Protein AF-A0A4S2UMR1-F1 (afdb_monomer_lite)

Secondary structure (DSSP, 8-state):
-HHHHHHHHHHHHHHHHHH----TTS-TTPPPSS-HHHHHHHHHHHTSTTHHHHHHHHHHHHS-HHHHHHHHHHS-HHHHHHHHHHHHHHT----HHHHHHHHHHS---HHHHHHHHTSTT--HHHHHHHHHSS---TTTT-TTHHHHHHTTSS-HHHHHHH-SSHHHHHHHHHHHHHHS--TT-HHHHHHHHHHHHHHHHHHTT-HHHHHHHHHHTTT--S-HHHHHHHHHS-TTTT-

Sequence (239 aa):
MLIRLWERHGPEAVRSLMAEEAFPGRAAGAGHPLPAATHKNAAQALASPDGPALLRTRLAAEEDPVRLTALLRRTAARTVTERVRHLAQEGTAPPWPQLVEAHTADPLPVHLLRALAQQPDCPRRLLLEALGAGSIHRGDDGPWLVPAMEEARLTPADILRRCGPAAEAVSLLAGVHTHWPTTEDPWSYRVYREARTLTRSHLGTSPEDWTRAARLLPTFPGPLPALLTAATADPDSAA

Foldseek 3Di:
DLLVQCVVPNLVSLVVLLPDQDDPPDDRPDDRPDDPVVSVLSVVLSPDPRSSVSNVVVVVVCLPQLNLLVCLQPDDLVCNLVVQVVCVVVVRHHSQVVNVVCCVVPNRDLSNLQSLLQDLPRQLVSVLVNQQNFAADCPPRNPSVVSCVVVVSDALLSLQARHPPQLRSVVVLVVVCVVDPDPPDPRVVRNVVNVVVLLCVQVNPPVQLVVQLVVCNVPRGGHNSVSSNVSPDDPPPPD

Radius of gyration: 25.13 Å; chains: 1; bounding box: 60×38×76 Å

Structure (mmCIF, N/CA/C/O backbone):
data_AF-A0A4S2UMR1-F1
#
_entry.id   AF-A0A4S2UMR1-F1
#
loop_
_atom_site.group_PDB
_atom_site.id
_atom_site.type_symbol
_atom_site.label_atom_id
_atom_site.label_alt_id
_atom_site.label_comp_id
_atom_site.label_asym_id
_atom_site.label_entity_id
_atom_site.label_seq_id
_atom_site.pdbx_PDB_ins_code
_atom_site.Cartn_x
_atom_site.Cartn_y
_atom_site.Cartn_z
_atom_site.occupancy
_atom_site.B_iso_or_equiv
_atom_site.auth_seq_id
_atom_site.auth_comp_id
_atom_site.auth_asym_id
_atom_site.auth_atom_id
_atom_site.pdbx_PDB_model_num
ATOM 1 N N . MET A 1 1 ? -11.092 4.116 21.742 1.00 84.56 1 MET A N 1
ATOM 2 C CA . MET A 1 1 ? -11.595 5.272 22.534 1.00 84.56 1 MET A CA 1
ATOM 3 C C . MET A 1 1 ? -12.268 4.866 23.852 1.00 84.56 1 MET A C 1
ATOM 5 O O . MET A 1 1 ? -11.751 5.247 24.893 1.00 84.56 1 MET A O 1
ATOM 9 N N . LEU A 1 2 ? -13.376 4.105 23.837 1.00 88.19 2 LEU A N 1
ATOM 10 C CA . LEU A 1 2 ? -14.170 3.795 25.047 1.00 88.19 2 LEU A CA 1
ATOM 11 C C . LEU A 1 2 ? -13.366 3.149 26.184 1.00 88.19 2 LEU A C 1
ATOM 13 O O . LEU A 1 2 ? -13.536 3.530 27.334 1.00 88.19 2 LEU A O 1
ATOM 17 N N . ILE A 1 3 ? -12.452 2.230 25.857 1.00 89.69 3 ILE A N 1
ATOM 18 C CA . ILE A 1 3 ? -11.565 1.586 26.839 1.00 89.69 3 ILE A CA 1
ATOM 19 C C . ILE A 1 3 ? -10.702 2.634 27.561 1.00 89.69 3 ILE A C 1
ATOM 21 O O . ILE A 1 3 ? -10.700 2.673 28.784 1.00 89.69 3 ILE A O 1
ATOM 25 N N . ARG A 1 4 ? -10.061 3.550 26.819 1.00 89.38 4 ARG A N 1
ATOM 26 C CA . ARG A 1 4 ? -9.229 4.622 27.399 1.00 89.38 4 ARG A CA 1
ATOM 27 C C . ARG A 1 4 ? -10.044 5.599 28.251 1.00 89.38 4 ARG A C 1
ATOM 29 O O . ARG A 1 4 ? -9.574 6.039 29.295 1.00 89.38 4 ARG A O 1
ATOM 36 N N . LEU A 1 5 ? -11.257 5.947 27.809 1.00 92.12 5 LEU A N 1
ATOM 37 C CA . LEU A 1 5 ? -12.171 6.797 28.582 1.00 92.12 5 LEU A CA 1
ATOM 38 C C . LEU A 1 5 ? -12.524 6.131 29.916 1.00 92.12 5 LEU A C 1
ATOM 40 O O . LEU A 1 5 ? -12.455 6.777 30.958 1.00 92.12 5 LEU A O 1
ATOM 44 N N . TRP A 1 6 ? -12.832 4.834 29.881 1.00 93.81 6 TRP A N 1
ATOM 45 C CA . TRP A 1 6 ? -13.135 4.053 31.074 1.00 93.8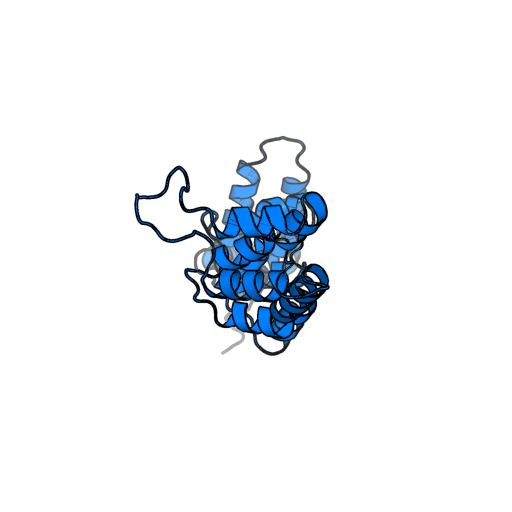1 6 TRP A CA 1
ATOM 46 C C . TRP A 1 6 ? -11.937 3.957 32.020 1.00 93.81 6 TRP A C 1
ATOM 48 O O . TRP A 1 6 ? -12.078 4.199 33.212 1.00 93.81 6 TRP A O 1
ATOM 58 N N . GLU A 1 7 ? -10.751 3.630 31.509 1.00 91.38 7 GLU A N 1
ATOM 59 C CA . GLU A 1 7 ? -9.528 3.512 32.316 1.00 91.38 7 GLU A CA 1
ATOM 60 C C . GLU A 1 7 ? -9.162 4.829 33.010 1.00 91.38 7 GLU A C 1
ATOM 62 O O . GLU A 1 7 ? -8.688 4.817 34.142 1.00 91.38 7 GLU A O 1
ATOM 67 N N . ARG A 1 8 ? -9.393 5.966 32.342 1.00 93.81 8 ARG A N 1
ATOM 68 C CA . ARG A 1 8 ? -8.992 7.283 32.848 1.00 93.81 8 ARG A CA 1
ATOM 69 C C . ARG A 1 8 ? -10.050 7.961 33.719 1.00 93.81 8 ARG A C 1
ATOM 71 O O . ARG A 1 8 ? -9.691 8.691 34.637 1.00 93.81 8 ARG A O 1
ATOM 78 N N . HIS A 1 9 ? -11.330 7.762 33.417 1.00 93.69 9 HIS A N 1
ATOM 79 C CA . HIS A 1 9 ? -12.437 8.517 34.020 1.00 93.69 9 HIS A CA 1
ATOM 80 C C . HIS A 1 9 ? -13.569 7.629 34.564 1.00 93.69 9 HIS A C 1
ATOM 82 O O . HIS A 1 9 ? -14.560 8.137 35.085 1.00 93.69 9 HIS A O 1
ATOM 88 N N . GLY A 1 10 ? -13.422 6.307 34.478 1.00 92.44 10 GLY A N 1
ATOM 89 C CA . GLY A 1 10 ? -14.368 5.337 35.015 1.00 92.44 10 GLY A CA 1
ATOM 90 C C . GLY A 1 10 ? -15.615 5.099 34.147 1.00 92.44 10 GLY A C 1
ATOM 91 O O . GLY A 1 10 ? -15.793 5.710 33.089 1.00 92.44 10 GLY A O 1
ATOM 92 N N . PRO A 1 11 ? -16.507 4.197 34.599 1.00 92.69 11 PRO A N 1
ATOM 93 C CA . PRO A 1 11 ? -17.732 3.829 33.884 1.00 92.69 11 PRO A CA 1
ATOM 94 C C . PRO A 1 11 ? -18.728 4.985 33.736 1.00 92.69 11 PRO A C 1
ATOM 96 O O . PRO A 1 11 ? -19.460 5.034 32.750 1.00 92.69 11 PRO A O 1
ATOM 99 N N . GLU A 1 12 ? -18.765 5.926 34.684 1.00 92.81 12 GLU A N 1
ATOM 100 C CA . GLU A 1 12 ? -19.716 7.045 34.639 1.00 92.81 12 GLU A CA 1
ATOM 10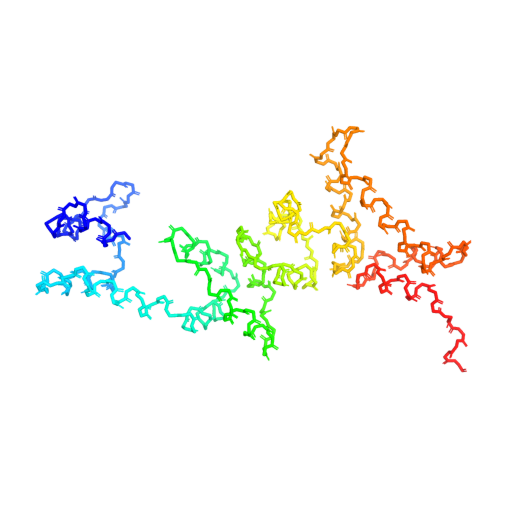1 C C . GLU A 1 12 ? -19.427 7.992 33.473 1.00 92.81 12 GLU A C 1
ATOM 103 O O . GLU A 1 12 ? -20.343 8.432 32.788 1.00 92.81 12 GLU A O 1
ATOM 108 N N . ALA A 1 13 ? -18.150 8.233 33.168 1.00 92.25 13 ALA A N 1
ATOM 109 C CA . ALA A 1 13 ? -17.766 9.028 32.007 1.00 92.25 13 ALA A CA 1
ATOM 110 C C . ALA A 1 13 ? -18.202 8.370 30.689 1.00 92.25 13 ALA A C 1
ATOM 112 O O . ALA A 1 13 ? -18.614 9.051 29.753 1.00 92.25 13 ALA A O 1
ATOM 113 N N . VAL A 1 14 ? -18.154 7.037 30.622 1.00 92.00 14 VAL A N 1
ATOM 114 C CA . VAL A 1 14 ? -18.645 6.276 29.467 1.00 92.00 14 VAL A CA 1
ATOM 115 C C . VAL A 1 14 ? -20.166 6.371 29.366 1.00 92.00 14 VAL A C 1
ATOM 117 O O . VAL A 1 14 ? -20.677 6.581 28.271 1.00 92.00 14 VAL A O 1
ATOM 120 N N . ARG A 1 15 ? -20.890 6.272 30.489 1.00 92.12 15 ARG A N 1
ATOM 121 C CA . ARG A 1 15 ? -22.350 6.441 30.533 1.00 92.12 15 ARG A CA 1
ATOM 122 C C . ARG A 1 15 ? -22.770 7.842 30.090 1.00 92.12 15 ARG A C 1
ATOM 124 O O . ARG A 1 15 ? -23.651 7.953 29.246 1.00 92.12 15 ARG A O 1
ATOM 131 N N . SER A 1 16 ? -22.094 8.869 30.601 1.00 91.12 16 SER A N 1
ATOM 132 C CA . SER A 1 16 ? -22.299 10.266 30.215 1.00 91.12 16 SER A CA 1
ATOM 133 C C . SER A 1 16 ? -22.080 10.467 28.714 1.00 91.12 16 SER A C 1
ATOM 135 O O . SER A 1 16 ? -22.965 10.973 28.034 1.00 91.12 16 SER A O 1
ATOM 137 N N . LEU A 1 17 ? -20.980 9.940 28.158 1.00 90.75 17 LEU A N 1
ATOM 138 C CA . LEU A 1 17 ? -20.736 10.002 26.715 1.00 90.75 17 LEU A CA 1
ATOM 139 C C . LEU A 1 17 ? -21.845 9.316 25.901 1.00 90.75 17 LEU A C 1
ATOM 141 O O . LEU A 1 17 ? -22.226 9.841 24.865 1.00 90.75 17 LEU A O 1
ATOM 145 N N . MET A 1 18 ? -22.346 8.149 26.327 1.00 89.44 18 MET A N 1
ATOM 146 C CA . MET A 1 18 ? -23.406 7.440 25.586 1.00 89.44 18 MET A CA 1
ATOM 147 C C . MET A 1 18 ? -24.768 8.136 25.675 1.00 89.44 18 MET A C 1
ATOM 149 O O . MET A 1 18 ? -25.594 7.938 24.787 1.00 89.44 18 MET A O 1
ATOM 153 N N . ALA A 1 19 ? -24.997 8.911 26.736 1.00 88.19 19 ALA A N 1
ATOM 154 C CA . ALA A 1 19 ? -26.204 9.703 26.939 1.00 88.19 19 ALA A CA 1
ATOM 155 C C . ALA A 1 19 ? -26.119 11.104 26.306 1.00 88.19 19 ALA A C 1
ATOM 157 O O . ALA A 1 19 ? -27.108 11.828 26.334 1.00 88.19 19 ALA A O 1
ATOM 158 N N . GLU A 1 20 ? -24.964 11.496 25.758 1.00 85.19 20 GLU A N 1
ATOM 159 C CA . GLU A 1 20 ? -24.793 12.789 25.101 1.00 85.19 20 GLU A CA 1
ATOM 160 C C . GLU A 1 20 ? -25.668 12.864 23.844 1.00 85.19 20 GLU A C 1
ATOM 162 O O . GLU A 1 20 ? -25.613 12.004 22.959 1.00 85.19 20 GLU A O 1
ATOM 167 N N . GLU A 1 21 ? -26.470 13.919 23.763 1.00 78.94 21 GLU A N 1
ATOM 168 C CA . GLU A 1 21 ? -27.361 14.191 22.633 1.00 78.94 21 GLU A CA 1
ATOM 169 C C . GLU A 1 21 ? -26.906 15.432 21.850 1.00 78.94 21 GLU A C 1
ATOM 171 O O . GLU A 1 21 ? -27.288 15.610 20.690 1.00 78.94 21 GLU A O 1
ATOM 176 N N . ALA A 1 22 ? -26.049 16.273 22.445 1.00 76.81 22 ALA A N 1
ATOM 177 C CA . ALA A 1 22 ? -25.560 17.499 21.837 1.00 76.81 22 ALA A CA 1
ATOM 178 C C . ALA A 1 22 ? -24.129 17.325 21.305 1.00 76.81 22 ALA A C 1
ATOM 180 O O . ALA A 1 22 ? -23.148 17.320 22.044 1.00 76.81 22 ALA A O 1
ATOM 181 N N . PHE A 1 23 ? -23.995 17.258 19.977 1.00 80.19 23 PHE A N 1
ATOM 182 C CA . PHE A 1 23 ? -22.699 17.180 19.296 1.00 80.19 23 PHE A CA 1
ATOM 183 C C . PHE A 1 23 ? -22.450 18.453 18.475 1.00 80.19 23 PHE A C 1
ATOM 185 O O . PHE A 1 23 ? -23.012 18.586 17.381 1.00 80.19 23 PHE A O 1
ATOM 192 N N . PRO A 1 24 ? -21.620 19.397 18.970 1.00 75.44 24 PRO A N 1
ATOM 193 C CA . PRO A 1 24 ? -21.319 20.640 18.267 1.00 75.44 24 PRO A CA 1
ATOM 194 C C . PRO A 1 24 ? -20.852 20.385 16.828 1.00 75.44 24 PRO A C 1
ATOM 196 O O . PRO A 1 24 ? -20.006 19.527 16.581 1.00 75.44 24 PRO A O 1
ATOM 199 N N . GLY A 1 25 ? -21.409 21.129 15.868 1.00 73.88 25 GLY A N 1
ATOM 200 C CA . GLY A 1 25 ? -21.080 20.989 14.444 1.00 73.88 25 GLY A CA 1
ATOM 201 C C . GLY A 1 25 ? -21.884 19.925 13.684 1.00 73.88 25 GLY A C 1
ATOM 202 O O . GLY A 1 25 ? -21.646 19.733 12.493 1.00 73.88 25 GLY A O 1
ATOM 203 N N . ARG A 1 26 ? -22.853 19.255 14.325 1.00 73.69 26 ARG A N 1
ATOM 204 C CA . ARG A 1 26 ? -23.824 18.376 13.647 1.00 73.69 26 ARG A CA 1
ATOM 205 C C . ARG A 1 26 ? -25.218 19.005 13.624 1.00 73.69 26 ARG A C 1
ATOM 207 O O . ARG A 1 26 ? -25.553 19.830 14.468 1.00 73.69 26 ARG A O 1
ATOM 214 N N . ALA A 1 27 ? -26.025 18.621 12.634 1.00 74.00 27 ALA A N 1
A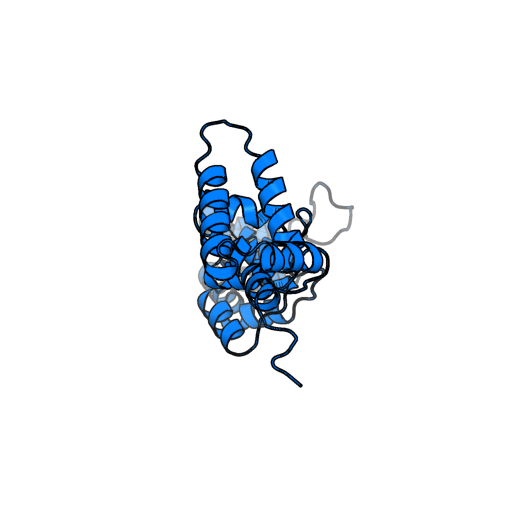TOM 215 C CA . ALA A 1 27 ? -27.404 19.086 12.518 1.00 74.00 27 ALA A CA 1
ATOM 216 C C . ALA A 1 27 ? -28.235 18.661 13.741 1.00 74.00 27 ALA A C 1
ATOM 218 O O . ALA A 1 27 ? -28.082 17.544 14.241 1.00 74.00 27 ALA A O 1
ATOM 219 N N . ALA A 1 28 ? -29.135 19.536 14.197 1.00 59.00 28 ALA A N 1
ATOM 220 C CA . ALA A 1 28 ? -30.069 19.218 15.273 1.00 59.00 28 ALA A CA 1
ATOM 221 C C . ALA A 1 28 ? -30.922 17.992 14.891 1.00 59.00 28 ALA A C 1
ATOM 223 O O . ALA A 1 28 ? -31.487 17.944 13.799 1.00 59.00 28 ALA A O 1
ATOM 224 N N . GLY A 1 29 ? -30.977 16.987 15.772 1.00 64.31 29 GLY A N 1
ATOM 225 C CA . GLY A 1 29 ? -31.665 15.713 15.523 1.00 64.31 29 GLY A CA 1
ATOM 226 C C . GLY A 1 29 ? -30.825 14.641 14.813 1.00 64.31 29 GLY A C 1
ATOM 227 O O . GLY A 1 29 ? -31.316 13.535 14.592 1.00 64.31 29 GLY A O 1
ATOM 228 N N . ALA A 1 30 ? -29.560 14.918 14.471 1.00 67.94 30 ALA A N 1
ATOM 229 C CA . ALA A 1 30 ? -28.642 13.873 14.030 1.00 67.94 30 ALA A CA 1
ATOM 230 C C . ALA A 1 30 ? -28.346 12.920 15.199 1.00 67.94 30 ALA A C 1
ATOM 232 O O . ALA A 1 30 ? -27.902 13.354 16.260 1.00 67.94 30 ALA A O 1
ATOM 233 N N . GLY A 1 31 ? -28.575 11.620 14.999 1.00 72.31 31 GLY A N 1
ATOM 234 C CA . GLY A 1 31 ? -28.286 10.603 16.010 1.00 72.31 31 GLY A CA 1
ATOM 235 C C . GLY A 1 31 ? -26.819 10.603 16.459 1.00 72.31 31 GLY A C 1
ATOM 236 O O . GLY A 1 31 ? -25.928 11.130 15.780 1.00 72.31 31 GLY A O 1
ATOM 237 N N . HIS A 1 32 ? -26.577 9.973 17.609 1.00 82.75 32 HIS A N 1
ATOM 238 C CA . HIS A 1 32 ? -25.257 9.859 18.225 1.00 82.75 32 HIS A CA 1
ATOM 239 C C . HIS A 1 32 ? -24.170 9.440 17.200 1.00 82.75 32 HIS A C 1
ATOM 241 O O . HIS A 1 32 ? -24.412 8.560 16.372 1.00 82.75 32 HIS A O 1
ATOM 247 N N . PRO A 1 33 ? -22.960 10.040 17.216 1.00 82.12 33 PRO A N 1
ATOM 248 C CA . PRO A 1 33 ? -21.918 9.801 16.209 1.00 82.12 33 PRO A CA 1
ATOM 249 C C . PRO A 1 33 ? -21.375 8.373 16.202 1.00 82.12 33 PRO A C 1
ATOM 251 O O . PRO A 1 33 ? -20.975 7.870 15.155 1.00 82.12 33 PRO A O 1
ATOM 254 N N . LEU A 1 34 ? -21.365 7.711 17.357 1.00 84.69 34 LEU A N 1
ATOM 255 C CA . LEU A 1 34 ? -20.990 6.303 17.437 1.00 84.69 34 LEU A CA 1
ATOM 256 C C . LEU A 1 34 ? -22.070 5.376 16.844 1.00 84.69 34 LEU A C 1
ATOM 258 O O . LEU A 1 34 ? -23.250 5.556 17.144 1.00 84.69 34 LEU A O 1
ATOM 262 N N . PRO A 1 35 ? -21.676 4.333 16.087 1.00 85.06 35 PRO A N 1
ATOM 263 C CA . PRO A 1 35 ? -22.602 3.348 15.531 1.00 85.06 35 PRO A CA 1
ATOM 264 C C . PRO A 1 35 ? -23.442 2.620 16.590 1.00 85.06 35 PRO A C 1
ATOM 266 O O . PRO A 1 35 ? -22.992 2.392 17.714 1.00 85.06 35 PRO A O 1
ATOM 269 N N . ALA A 1 36 ? -24.622 2.130 16.197 1.00 86.62 36 ALA A N 1
ATOM 270 C CA . ALA A 1 36 ? -25.509 1.350 17.070 1.00 86.62 36 ALA A CA 1
ATOM 271 C C . ALA A 1 36 ? -24.833 0.096 17.666 1.00 86.62 36 ALA A C 1
ATOM 273 O O . ALA A 1 36 ? -25.077 -0.266 18.816 1.00 86.62 36 ALA A O 1
ATOM 274 N N . ALA A 1 37 ? -23.937 -0.549 16.910 1.00 85.19 37 ALA A N 1
ATOM 275 C CA . ALA A 1 37 ? -23.134 -1.664 17.412 1.00 85.19 37 ALA A CA 1
ATOM 276 C C . ALA A 1 37 ? -22.212 -1.236 18.569 1.00 85.19 37 ALA A C 1
ATOM 278 O O . ALA A 1 37 ? -22.107 -1.944 19.569 1.00 85.19 37 ALA A O 1
ATOM 279 N N . THR A 1 38 ? -21.600 -0.053 18.473 1.00 88.94 38 THR A N 1
ATOM 280 C CA . THR A 1 38 ? -20.762 0.521 19.534 1.00 88.94 38 THR A CA 1
ATOM 281 C C . THR A 1 38 ? -21.586 0.846 20.777 1.00 88.94 38 THR A C 1
ATOM 283 O O . THR A 1 38 ? -21.159 0.511 21.879 1.00 88.94 38 THR A O 1
ATOM 286 N N . HIS A 1 39 ? -22.793 1.394 20.609 1.00 89.69 39 HIS A N 1
ATOM 287 C CA . HIS A 1 39 ? -23.754 1.604 21.702 1.00 89.69 39 HIS A CA 1
ATOM 288 C C . HIS A 1 39 ? -24.121 0.303 22.412 1.00 89.69 39 HIS A C 1
ATOM 290 O O . HIS A 1 39 ? -24.013 0.203 23.633 1.00 89.69 39 HIS A O 1
ATOM 296 N N . LYS A 1 40 ? -24.475 -0.736 21.648 1.00 91.12 40 LYS A N 1
ATOM 297 C CA . LYS A 1 40 ? -24.768 -2.067 22.195 1.00 91.12 40 LYS A CA 1
ATOM 298 C C . LYS A 1 40 ? -23.577 -2.631 22.976 1.00 91.12 40 LYS A C 1
ATOM 300 O O . LYS A 1 40 ? -23.760 -3.185 24.059 1.00 91.12 40 LYS A O 1
ATOM 305 N N . ASN A 1 41 ? -22.363 -2.479 22.447 1.00 91.44 41 ASN A N 1
ATOM 306 C CA . ASN A 1 41 ? -21.139 -2.923 23.113 1.00 91.44 41 ASN A CA 1
ATOM 307 C C . ASN A 1 41 ? -20.885 -2.155 24.418 1.00 91.44 41 ASN A C 1
ATOM 309 O O . ASN A 1 41 ? -20.567 -2.778 25.430 1.00 91.44 41 ASN A O 1
ATOM 313 N N . ALA A 1 42 ? -21.067 -0.833 24.414 1.00 92.50 42 ALA A N 1
ATOM 314 C CA . ALA A 1 42 ? -20.909 0.010 25.595 1.00 92.50 42 ALA A CA 1
ATOM 315 C C . ALA A 1 42 ? -21.942 -0.329 26.680 1.00 92.50 42 ALA A C 1
ATOM 317 O O . ALA A 1 42 ? -21.573 -0.502 27.838 1.00 92.50 42 ALA A O 1
ATOM 318 N N . ALA A 1 43 ? -23.211 -0.515 26.307 1.00 92.75 43 ALA A N 1
ATOM 319 C CA . ALA A 1 43 ? -24.272 -0.907 27.233 1.00 92.75 43 ALA A CA 1
ATOM 320 C C . ALA A 1 43 ? -23.988 -2.267 27.894 1.00 92.75 43 ALA A C 1
ATOM 322 O O . ALA A 1 43 ? -24.117 -2.411 29.108 1.00 92.75 43 ALA A O 1
ATOM 323 N N . GLN A 1 44 ? -23.537 -3.256 27.114 1.00 92.81 44 GLN A N 1
ATOM 324 C CA . GLN A 1 44 ? -23.169 -4.572 27.647 1.00 92.81 44 GLN A CA 1
ATOM 325 C C . GLN A 1 44 ? -21.936 -4.513 28.557 1.00 92.81 44 GLN A C 1
ATOM 327 O O . GLN A 1 44 ? -21.882 -5.231 29.551 1.00 92.81 44 GLN A O 1
ATOM 332 N N . ALA A 1 45 ? -20.970 -3.641 28.258 1.00 93.88 45 ALA A N 1
ATOM 333 C CA . ALA A 1 45 ? -19.825 -3.412 29.131 1.00 93.88 45 ALA A CA 1
ATOM 334 C C . ALA A 1 45 ? -20.228 -2.739 30.453 1.00 93.88 45 ALA A C 1
ATOM 336 O O . ALA A 1 45 ? -19.788 -3.182 31.506 1.00 93.88 45 ALA A O 1
ATOM 337 N N . LEU A 1 46 ? -21.095 -1.719 30.415 1.00 94.50 46 LEU A N 1
ATOM 338 C CA . LEU A 1 46 ? -21.613 -1.007 31.598 1.00 94.50 46 LEU A CA 1
ATOM 339 C C . LEU A 1 46 ? -22.437 -1.892 32.539 1.00 94.50 46 LEU A C 1
ATOM 341 O O . LEU A 1 46 ? -22.507 -1.599 33.729 1.00 94.50 46 LEU A O 1
ATOM 345 N N . ALA A 1 47 ? -23.039 -2.961 32.019 1.00 93.94 47 ALA A N 1
ATOM 346 C CA . ALA A 1 47 ? -23.757 -3.959 32.808 1.00 93.94 47 ALA A CA 1
ATOM 347 C C . ALA A 1 47 ? -22.847 -5.063 33.386 1.00 93.94 47 ALA A C 1
ATOM 349 O O . ALA A 1 47 ? -23.309 -5.877 34.184 1.00 93.94 47 ALA A O 1
ATOM 350 N N . SER A 1 48 ? -21.575 -5.122 32.978 1.00 92.56 48 SER A N 1
ATOM 351 C CA . SER A 1 48 ? -20.619 -6.136 33.425 1.00 92.56 48 SER A CA 1
ATOM 352 C C . SER A 1 48 ? -19.789 -5.633 34.613 1.00 92.56 48 SER A C 1
ATOM 354 O O . SER A 1 48 ? -19.309 -4.497 34.571 1.00 92.56 48 SER A O 1
ATOM 356 N N . PRO A 1 49 ? -19.520 -6.478 35.629 1.00 87.94 49 PRO A N 1
ATOM 357 C CA . PRO A 1 49 ? -18.572 -6.162 36.700 1.00 87.94 49 PRO A CA 1
ATOM 358 C C . PRO A 1 49 ? -17.159 -5.850 36.181 1.00 87.94 49 PRO A C 1
ATOM 360 O O . PRO A 1 49 ? -16.447 -5.053 36.783 1.00 87.94 49 PRO A O 1
ATOM 363 N N . ASP A 1 50 ? -16.777 -6.443 35.044 1.00 91.06 50 ASP A N 1
ATOM 364 C CA . ASP A 1 50 ? -15.505 -6.201 34.352 1.00 91.06 50 ASP A CA 1
ATOM 365 C C . ASP A 1 50 ? -15.746 -5.725 32.907 1.00 91.06 50 ASP A C 1
ATOM 367 O O . ASP A 1 50 ? -15.386 -6.358 31.908 1.00 91.06 50 ASP A O 1
ATOM 371 N N . GLY A 1 51 ? -16.453 -4.599 32.790 1.00 90.62 51 GLY A N 1
ATOM 372 C CA . GLY A 1 51 ? -16.718 -3.925 31.517 1.00 90.62 51 GLY A CA 1
ATOM 373 C C . GLY A 1 51 ? -15.467 -3.672 30.660 1.00 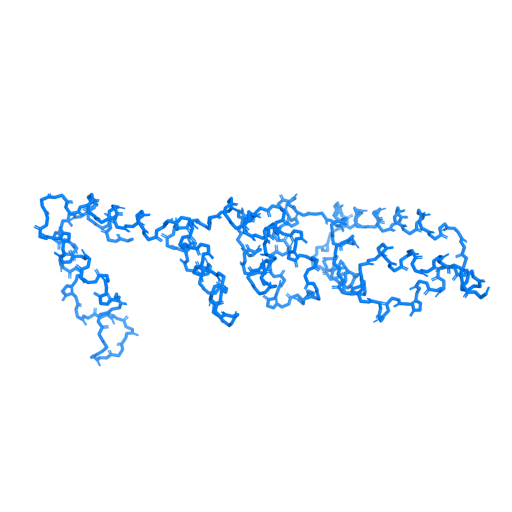90.62 51 GLY A C 1
ATOM 374 O O . GLY A 1 51 ? -15.512 -3.954 29.457 1.00 90.62 51 GLY A O 1
ATOM 375 N N . PRO A 1 52 ? -14.333 -3.202 31.224 1.00 91.88 52 PRO A N 1
ATOM 376 C CA . PRO A 1 52 ? -13.102 -3.004 30.464 1.00 91.88 52 PRO A CA 1
ATOM 377 C C . PRO A 1 52 ? -12.557 -4.290 29.840 1.00 91.88 52 PRO A C 1
ATOM 379 O O . PRO A 1 52 ? -12.193 -4.267 28.663 1.00 91.88 52 PRO A O 1
ATOM 382 N N . ALA A 1 53 ? -12.516 -5.415 30.566 1.00 92.50 53 ALA A N 1
ATOM 383 C CA . ALA A 1 53 ? -12.063 -6.680 29.983 1.00 92.50 53 ALA A CA 1
ATOM 384 C C . ALA A 1 53 ? -12.996 -7.169 28.868 1.00 92.50 53 ALA A C 1
ATOM 386 O O . ALA A 1 53 ? -12.519 -7.657 27.840 1.00 92.50 53 ALA A O 1
ATOM 387 N N . LEU A 1 54 ? -14.311 -6.970 29.013 1.00 93.25 54 LEU A N 1
ATOM 388 C CA . LEU A 1 54 ? -15.279 -7.283 27.960 1.00 93.25 54 LEU A CA 1
ATOM 389 C C . LEU A 1 54 ? -15.019 -6.451 26.697 1.00 93.25 54 LEU A C 1
ATOM 391 O O . LEU A 1 54 ? -14.973 -7.004 25.596 1.00 93.25 54 LEU A O 1
ATOM 395 N N . LEU A 1 55 ? -14.810 -5.137 26.837 1.00 92.00 55 LEU A N 1
ATOM 396 C CA . LEU A 1 55 ? -14.501 -4.264 25.701 1.00 92.00 55 LEU A CA 1
ATOM 397 C C . LEU A 1 55 ? -13.175 -4.642 25.035 1.00 92.00 55 LEU A C 1
ATOM 399 O O . LEU A 1 55 ? -13.122 -4.682 23.808 1.00 92.00 55 LEU A O 1
ATOM 403 N N . ARG A 1 56 ? -12.133 -4.965 25.813 1.00 91.06 56 ARG A N 1
ATOM 404 C CA . ARG A 1 56 ? -10.843 -5.429 25.271 1.00 91.06 56 ARG A CA 1
ATOM 405 C C . ARG A 1 56 ? -10.986 -6.748 24.517 1.00 91.06 56 ARG A C 1
ATOM 407 O O . ARG A 1 56 ? -10.476 -6.864 23.412 1.00 91.06 56 ARG A O 1
ATOM 414 N N . THR A 1 57 ? -11.733 -7.704 25.067 1.00 92.12 57 THR A N 1
ATOM 415 C CA . THR A 1 57 ? -11.996 -8.999 24.415 1.00 92.12 57 THR A CA 1
ATOM 416 C C . THR A 1 57 ? -12.720 -8.813 23.083 1.00 92.12 57 THR A C 1
ATOM 418 O O . THR A 1 57 ? -12.378 -9.450 22.091 1.00 92.12 57 THR A O 1
ATOM 421 N N . ARG A 1 58 ? -13.704 -7.909 23.029 1.00 89.81 58 ARG A N 1
ATOM 422 C CA . ARG A 1 58 ? -14.417 -7.602 21.782 1.00 89.81 58 ARG A CA 1
ATOM 423 C C . ARG A 1 58 ? -13.556 -6.877 20.770 1.00 89.81 58 ARG A C 1
ATOM 425 O O . ARG A 1 58 ? -13.634 -7.207 19.594 1.00 89.81 58 ARG A O 1
ATOM 432 N N . LEU A 1 59 ? -12.754 -5.914 21.220 1.00 87.94 59 LEU A N 1
ATOM 433 C CA . LEU A 1 59 ? -11.807 -5.234 20.349 1.00 87.94 59 LEU A CA 1
ATOM 434 C C . LEU A 1 59 ? -10.833 -6.251 19.743 1.00 87.94 59 LEU A C 1
ATOM 436 O O . LEU A 1 59 ? -10.738 -6.311 18.529 1.00 87.94 59 LEU A O 1
ATOM 440 N N . ALA A 1 60 ? -10.243 -7.134 20.553 1.00 88.06 60 ALA A N 1
ATOM 441 C CA . ALA A 1 60 ? -9.355 -8.191 20.069 1.00 88.06 60 ALA A CA 1
ATOM 442 C C . ALA A 1 60 ? -10.030 -9.130 19.050 1.00 88.06 60 ALA A C 1
ATOM 444 O O . ALA A 1 60 ? -9.400 -9.548 18.086 1.00 88.06 60 ALA A O 1
ATOM 445 N N . ALA A 1 61 ? -11.318 -9.445 19.230 1.00 87.44 61 ALA A N 1
ATOM 446 C CA . ALA A 1 61 ? -12.070 -10.264 18.277 1.00 87.44 61 ALA A CA 1
ATOM 447 C C . ALA A 1 61 ? -12.353 -9.548 16.941 1.00 87.44 61 ALA A C 1
ATOM 449 O O . ALA A 1 61 ? -12.475 -10.207 15.906 1.00 87.44 61 ALA A O 1
ATOM 450 N N . GLU A 1 62 ? -12.498 -8.220 16.951 1.00 85.81 62 GLU A N 1
ATOM 451 C CA . GLU A 1 62 ? -12.653 -7.400 15.740 1.00 85.81 62 GLU A CA 1
ATOM 452 C C . GLU A 1 62 ? -11.307 -7.084 15.073 1.00 85.81 62 GLU A C 1
ATOM 454 O O . GLU A 1 62 ? -11.238 -7.006 13.849 1.00 85.81 62 GLU A O 1
ATOM 459 N N . GLU A 1 63 ? -10.235 -6.985 15.860 1.00 88.81 63 GLU A N 1
ATOM 460 C CA . GLU A 1 63 ? -8.849 -6.834 15.404 1.00 88.81 63 GLU A CA 1
ATOM 461 C C . GLU A 1 63 ? -8.203 -8.168 15.000 1.00 88.81 63 GLU A C 1
ATOM 463 O O . GLU A 1 63 ? -6.998 -8.226 14.752 1.00 88.81 63 GLU A O 1
ATOM 468 N N . ASP A 1 64 ? -8.994 -9.243 14.896 1.00 92.56 64 ASP A N 1
ATOM 469 C CA . ASP A 1 64 ? -8.518 -10.529 14.402 1.00 92.56 64 ASP A CA 1
ATOM 470 C C . ASP A 1 64 ? -7.853 -10.354 13.016 1.00 92.56 64 ASP A C 1
ATOM 472 O O . ASP A 1 64 ? -8.512 -9.919 12.058 1.00 92.56 64 ASP A O 1
ATOM 476 N N . PRO A 1 65 ? -6.559 -10.702 12.870 1.00 92.69 65 PRO A N 1
ATOM 477 C CA . PRO A 1 65 ? -5.799 -10.421 11.655 1.00 92.69 65 PRO A CA 1
ATOM 478 C C . PRO A 1 65 ? -6.396 -11.034 10.383 1.00 92.69 65 PRO A C 1
ATOM 480 O O . PRO A 1 65 ? -6.314 -10.443 9.300 1.00 92.69 65 PRO A O 1
ATOM 483 N N . VAL A 1 66 ? -7.019 -12.211 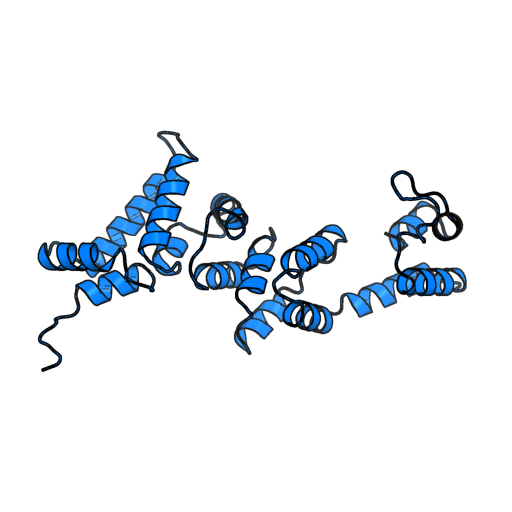10.499 1.00 92.88 66 VAL A N 1
ATOM 484 C CA . VAL A 1 66 ? -7.644 -12.912 9.369 1.00 92.88 66 VAL A CA 1
ATOM 485 C C . VAL A 1 66 ? -8.919 -12.188 8.939 1.00 92.88 66 VAL A C 1
ATOM 487 O O . VAL A 1 66 ? -9.101 -11.914 7.747 1.00 92.88 66 VAL A O 1
ATOM 490 N N . ARG A 1 67 ? -9.781 -11.803 9.891 1.00 92.62 67 ARG A N 1
ATOM 491 C CA . ARG A 1 67 ? -10.986 -11.002 9.617 1.00 92.62 67 ARG A CA 1
ATOM 492 C C . ARG A 1 67 ? -10.646 -9.639 9.023 1.00 92.62 67 ARG A C 1
ATOM 494 O O . ARG A 1 67 ? -11.278 -9.252 8.037 1.00 92.62 67 ARG A O 1
ATOM 501 N N . LEU A 1 68 ? -9.644 -8.941 9.558 1.00 93.88 68 LEU A N 1
ATOM 502 C CA . LEU A 1 68 ? -9.186 -7.653 9.026 1.00 93.88 68 LEU A CA 1
ATOM 503 C C . LEU A 1 68 ? -8.663 -7.787 7.593 1.00 93.88 68 LEU A C 1
ATOM 505 O O . LEU A 1 68 ? -9.050 -7.012 6.718 1.00 93.88 68 LEU A O 1
ATOM 509 N N . THR A 1 69 ? -7.851 -8.808 7.316 1.00 95.31 69 THR A N 1
ATOM 510 C CA . THR A 1 69 ? -7.357 -9.081 5.958 1.00 95.31 69 THR A CA 1
ATOM 511 C C . THR A 1 69 ? -8.515 -9.334 4.990 1.00 95.31 69 THR A C 1
ATOM 513 O O . THR A 1 69 ? -8.574 -8.739 3.912 1.00 95.31 69 THR A O 1
ATOM 516 N N . ALA A 1 70 ? -9.487 -10.163 5.384 1.00 94.25 70 ALA A N 1
ATOM 517 C CA . ALA A 1 70 ? -10.669 -10.440 4.571 1.00 94.25 70 ALA A CA 1
ATOM 518 C C . ALA A 1 70 ? -11.536 -9.189 4.341 1.00 94.25 70 ALA A C 1
ATOM 520 O O . ALA A 1 70 ? -12.042 -8.990 3.235 1.00 94.25 70 ALA A O 1
ATOM 521 N N . LEU A 1 71 ? -11.694 -8.337 5.358 1.00 93.06 71 LEU A N 1
ATOM 522 C CA . LEU A 1 71 ? -12.404 -7.062 5.257 1.00 93.06 71 LEU A CA 1
ATOM 523 C C . LEU A 1 71 ? -11.728 -6.133 4.245 1.00 93.06 71 LEU A C 1
ATOM 525 O O . LEU A 1 71 ? -12.399 -5.601 3.359 1.00 93.06 71 LEU A O 1
ATOM 529 N N . LEU A 1 72 ? -10.409 -5.960 4.348 1.00 95.12 72 LEU A N 1
ATOM 530 C CA . LEU A 1 72 ? -9.642 -5.093 3.455 1.00 95.12 72 LEU A CA 1
ATOM 531 C C . LEU A 1 72 ? -9.721 -5.571 2.001 1.00 95.12 72 LEU A C 1
ATOM 533 O O . LEU A 1 72 ? -9.986 -4.758 1.119 1.00 95.12 72 LEU A O 1
ATOM 537 N N . ARG A 1 73 ? -9.609 -6.884 1.750 1.00 94.50 73 ARG A N 1
ATOM 538 C CA . ARG A 1 73 ? -9.753 -7.464 0.398 1.00 94.50 73 ARG A CA 1
ATOM 539 C C . ARG A 1 73 ? -11.134 -7.235 -0.222 1.00 94.50 73 ARG A C 1
ATOM 541 O O . ARG A 1 73 ? -11.235 -7.078 -1.432 1.00 94.50 73 ARG A O 1
ATOM 548 N N . ARG A 1 74 ? -12.200 -7.235 0.586 1.00 93.94 74 ARG A N 1
ATOM 549 C CA . ARG A 1 74 ? -13.585 -7.023 0.117 1.00 93.94 74 ARG A CA 1
ATOM 550 C C . ARG A 1 74 ? -13.973 -5.548 0.030 1.00 93.94 74 ARG A C 1
ATOM 552 O O . ARG A 1 74 ? -15.042 -5.228 -0.487 1.00 93.94 74 ARG A O 1
ATOM 559 N N . THR A 1 75 ? -13.159 -4.653 0.583 1.00 92.81 75 THR A N 1
ATOM 560 C CA . THR A 1 75 ? -13.467 -3.226 0.604 1.00 92.81 75 THR A CA 1
ATOM 561 C C . THR A 1 75 ? -13.348 -2.664 -0.808 1.00 92.81 75 THR A C 1
ATOM 563 O O . THR A 1 75 ? -12.340 -2.851 -1.480 1.00 92.81 75 THR A O 1
ATOM 566 N N . ALA A 1 76 ? -14.381 -1.956 -1.263 1.00 89.56 76 ALA A N 1
ATOM 567 C CA . ALA A 1 76 ? -14.392 -1.374 -2.598 1.00 89.56 76 ALA A CA 1
ATOM 568 C C . ALA A 1 76 ? -13.239 -0.374 -2.783 1.00 89.56 76 ALA A C 1
ATOM 570 O O . ALA A 1 76 ? -12.934 0.402 -1.869 1.00 89.56 76 ALA A O 1
ATOM 571 N N . ALA A 1 77 ? -12.680 -0.326 -3.996 1.00 85.88 77 ALA A N 1
ATOM 572 C CA . ALA A 1 77 ? -11.540 0.522 -4.350 1.00 85.88 77 ALA A CA 1
ATOM 573 C C . ALA A 1 77 ? -11.714 1.989 -3.920 1.00 85.88 77 ALA A C 1
ATOM 575 O O . ALA A 1 77 ? -10.808 2.571 -3.337 1.00 85.88 77 ALA A O 1
ATOM 576 N N . ARG A 1 78 ? -12.914 2.560 -4.099 1.00 86.50 78 ARG A N 1
ATOM 577 C CA . ARG A 1 78 ? -13.221 3.955 -3.724 1.00 86.50 78 ARG A CA 1
ATOM 578 C C . ARG A 1 78 ? -13.119 4.258 -2.221 1.00 86.50 78 ARG A C 1
ATOM 580 O O . ARG A 1 78 ? -13.082 5.417 -1.838 1.00 86.50 78 ARG A O 1
ATOM 587 N N . THR A 1 79 ? -13.156 3.234 -1.368 1.00 90.81 79 THR A N 1
ATOM 588 C CA . THR A 1 79 ? -13.203 3.376 0.100 1.00 90.81 79 THR A CA 1
ATOM 589 C C . THR A 1 79 ? -12.015 2.746 0.817 1.00 90.81 79 THR A C 1
ATOM 591 O O . THR A 1 79 ? -11.881 2.918 2.026 1.00 90.81 79 THR A O 1
ATOM 594 N N . VAL A 1 80 ? -11.163 1.997 0.112 1.00 91.94 80 VAL A N 1
ATOM 595 C CA . VAL A 1 80 ? -10.095 1.209 0.745 1.00 91.94 80 VAL A CA 1
ATOM 596 C C . VAL A 1 80 ? -9.048 2.095 1.418 1.00 91.94 80 VAL A C 1
ATOM 598 O O . VAL A 1 80 ? -8.652 1.812 2.543 1.00 91.94 80 VAL A O 1
ATOM 601 N N . THR A 1 81 ? -8.668 3.209 0.789 1.00 90.25 81 THR A N 1
ATOM 602 C CA . THR A 1 81 ? -7.698 4.162 1.344 1.00 90.25 81 THR A CA 1
ATOM 603 C C . THR A 1 81 ? -8.200 4.758 2.651 1.00 90.25 81 THR A C 1
ATOM 605 O O . THR A 1 81 ? -7.481 4.757 3.646 1.00 90.25 81 THR A O 1
ATOM 608 N N . GLU A 1 82 ? -9.459 5.199 2.672 1.00 89.50 82 GLU A N 1
ATOM 609 C CA . GLU A 1 82 ? -10.078 5.750 3.878 1.00 89.50 82 GLU A CA 1
ATOM 610 C C . GLU A 1 82 ? -10.222 4.686 4.966 1.00 89.50 82 GLU A C 1
ATOM 612 O O . GLU A 1 82 ? -9.978 4.951 6.137 1.00 89.50 82 GLU A O 1
ATOM 617 N N . ARG A 1 83 ? -10.539 3.443 4.587 1.00 92.00 83 ARG A N 1
ATOM 618 C CA . ARG A 1 83 ? -10.609 2.328 5.534 1.00 92.00 83 ARG A CA 1
ATOM 619 C C . ARG A 1 83 ? -9.260 2.052 6.195 1.00 92.00 83 ARG A C 1
ATOM 621 O O . ARG A 1 83 ? -9.216 1.923 7.413 1.00 92.00 83 ARG A O 1
ATOM 628 N N . VAL A 1 84 ? -8.184 1.946 5.412 1.00 92.31 84 VAL A N 1
ATOM 629 C CA . VAL A 1 84 ? -6.829 1.706 5.938 1.00 92.31 84 VAL A CA 1
ATOM 630 C C . VAL A 1 84 ? -6.402 2.867 6.841 1.00 92.31 84 VAL A C 1
ATOM 632 O O . VAL A 1 84 ? -5.906 2.637 7.940 1.00 92.31 84 VAL A O 1
ATOM 635 N N . ARG A 1 85 ? -6.670 4.109 6.422 1.00 89.12 85 ARG A N 1
ATOM 636 C CA . ARG A 1 85 ? -6.403 5.311 7.220 1.00 89.12 85 ARG A CA 1
ATOM 637 C C . ARG A 1 85 ? -7.159 5.309 8.548 1.00 89.12 85 ARG A C 1
ATOM 639 O O . ARG A 1 85 ? -6.555 5.596 9.577 1.00 89.12 85 ARG A O 1
ATOM 646 N N . HIS A 1 86 ? -8.446 4.970 8.537 1.00 88.31 86 HIS A N 1
ATOM 647 C CA . HIS A 1 86 ? -9.250 4.889 9.754 1.00 88.31 86 HIS A CA 1
ATOM 648 C C . HIS A 1 86 ? -8.704 3.852 10.737 1.00 88.31 86 HIS A C 1
ATOM 650 O O . HIS A 1 86 ? -8.579 4.172 11.914 1.00 88.31 86 HIS A O 1
ATOM 656 N N . LEU A 1 87 ? -8.315 2.659 10.268 1.00 88.50 87 LEU A N 1
ATOM 657 C CA . LEU A 1 87 ? -7.696 1.644 11.132 1.00 88.50 87 LEU A CA 1
ATOM 658 C C . LEU A 1 87 ? -6.447 2.201 11.831 1.00 88.50 87 LEU A C 1
ATOM 660 O O . LEU A 1 87 ? -6.338 2.127 13.055 1.00 88.50 87 LEU A O 1
ATOM 664 N N . ALA A 1 88 ? -5.561 2.854 11.074 1.00 86.56 88 ALA A N 1
ATOM 665 C CA . ALA A 1 88 ? -4.354 3.460 11.626 1.00 86.56 88 ALA A CA 1
ATOM 666 C C . ALA A 1 88 ? -4.659 4.579 12.643 1.00 86.56 88 ALA A C 1
ATOM 668 O O . ALA A 1 88 ? -4.036 4.638 13.703 1.00 86.56 88 ALA A O 1
ATOM 669 N N . GLN A 1 89 ? -5.645 5.440 12.367 1.00 84.25 89 GLN A N 1
ATOM 670 C CA . GLN A 1 89 ? -6.074 6.507 13.286 1.00 84.25 89 GLN A CA 1
ATOM 671 C C . GLN A 1 89 ? -6.703 5.969 14.579 1.00 84.25 89 GLN A C 1
ATOM 673 O O . GLN A 1 89 ? -6.568 6.586 15.637 1.00 84.25 89 GLN A O 1
ATOM 678 N N . GLU A 1 90 ? -7.373 4.818 14.515 1.00 83.00 90 GLU A N 1
ATOM 679 C CA . GLU A 1 90 ? -7.937 4.141 15.686 1.00 83.00 90 GLU A CA 1
ATOM 680 C C . GLU A 1 90 ? -6.876 3.390 16.511 1.00 83.00 90 GLU A C 1
ATOM 682 O O . GLU A 1 90 ? -7.148 2.991 17.647 1.00 83.00 90 GLU A O 1
ATOM 687 N N . GLY A 1 91 ? -5.645 3.295 15.996 1.00 82.44 91 GLY A N 1
ATOM 688 C CA . GLY A 1 91 ? -4.524 2.597 16.622 1.00 82.44 91 GLY A CA 1
ATOM 689 C C . GLY A 1 91 ? -4.462 1.107 16.286 1.00 82.44 91 GLY A C 1
ATOM 690 O O . GLY A 1 91 ? -3.651 0.395 16.876 1.00 82.44 91 GLY A O 1
ATOM 691 N N . THR A 1 92 ? -5.286 0.641 15.347 1.00 86.25 92 THR A N 1
ATOM 692 C CA . THR A 1 92 ? -5.264 -0.729 14.839 1.00 86.25 92 THR A CA 1
ATOM 693 C C . THR A 1 92 ? -4.260 -0.812 13.692 1.00 86.25 92 THR A C 1
ATOM 695 O O . THR A 1 92 ? -4.506 -0.326 12.585 1.00 86.25 92 THR A O 1
ATOM 698 N N . ALA A 1 93 ? -3.108 -1.431 13.949 1.00 87.38 93 ALA A N 1
ATOM 699 C CA . ALA A 1 93 ? -2.112 -1.666 12.909 1.00 87.38 93 ALA A CA 1
ATOM 700 C C . ALA A 1 93 ? -2.656 -2.647 11.852 1.00 87.38 93 ALA A C 1
ATOM 702 O O . ALA A 1 93 ? -3.322 -3.626 12.212 1.00 87.38 93 ALA A O 1
ATOM 703 N N . PRO A 1 94 ? -2.375 -2.441 10.552 1.00 91.88 94 PRO A N 1
ATOM 704 C CA . PRO A 1 94 ? -2.714 -3.429 9.539 1.00 91.88 94 PRO A CA 1
ATOM 705 C C . PRO A 1 94 ? -2.064 -4.790 9.853 1.00 91.88 94 PRO A C 1
ATOM 707 O O . PRO A 1 94 ? -0.923 -4.836 10.319 1.00 91.88 94 PRO A O 1
ATOM 710 N N . PRO A 1 95 ? -2.748 -5.916 9.579 1.00 95.06 95 PRO A N 1
ATOM 711 C CA . PRO A 1 95 ? -2.221 -7.252 9.853 1.00 95.06 95 PRO A CA 1
ATOM 712 C C . PRO A 1 95 ? -1.155 -7.642 8.818 1.00 95.06 95 PRO A C 1
ATOM 714 O O . PRO A 1 95 ? -1.400 -8.428 7.901 1.00 95.06 95 PRO A O 1
ATOM 717 N N . TRP A 1 96 ? 0.037 -7.050 8.925 1.00 96.25 96 TRP A N 1
ATOM 718 C CA . TRP A 1 96 ? 1.092 -7.159 7.917 1.00 96.25 96 TRP A CA 1
ATOM 719 C C . TRP A 1 96 ? 1.478 -8.594 7.542 1.00 96.25 96 TRP A C 1
ATOM 721 O O . TRP A 1 96 ? 1.547 -8.863 6.338 1.00 96.25 96 TRP A O 1
ATOM 731 N N . PRO A 1 97 ? 1.694 -9.532 8.491 1.00 96.81 97 PRO A N 1
ATOM 732 C CA . PRO A 1 97 ? 2.036 -10.909 8.141 1.00 96.81 97 PRO A CA 1
ATOM 733 C C . PRO A 1 97 ? 0.954 -11.571 7.280 1.00 96.81 97 PRO A C 1
ATOM 735 O O . PRO A 1 97 ? 1.264 -12.143 6.236 1.00 96.81 97 PRO A O 1
ATOM 738 N N . GLN A 1 98 ? -0.315 -11.411 7.660 1.00 97.19 98 GLN A N 1
ATOM 739 C CA . GLN A 1 98 ? -1.458 -11.993 6.959 1.00 97.19 98 GLN A CA 1
ATOM 740 C C . GLN A 1 98 ? -1.698 -11.323 5.607 1.00 97.19 98 GLN A C 1
ATOM 742 O O . GLN A 1 98 ? -2.071 -11.998 4.655 1.00 97.19 98 GLN A O 1
ATOM 747 N N . LEU A 1 99 ? -1.446 -10.017 5.477 1.00 97.62 99 LEU A N 1
ATOM 748 C CA . LEU A 1 99 ? -1.515 -9.323 4.188 1.00 97.62 99 LEU A CA 1
ATOM 749 C C . LEU A 1 99 ? -0.427 -9.808 3.221 1.00 97.62 99 LEU A C 1
ATOM 751 O O . LEU A 1 99 ? -0.709 -10.009 2.040 1.00 97.62 99 LEU A O 1
ATOM 755 N N . VAL A 1 100 ? 0.797 -10.032 3.707 1.00 97.81 100 VAL A N 1
ATOM 756 C CA . VAL A 1 100 ? 1.900 -10.583 2.902 1.00 97.81 100 VAL A CA 1
ATOM 757 C C . VAL A 1 100 ? 1.621 -12.031 2.493 1.00 97.81 100 VAL A C 1
ATOM 759 O O . VAL A 1 100 ? 1.833 -12.395 1.332 1.00 97.81 100 VAL A O 1
ATOM 762 N N . GLU A 1 101 ? 1.134 -12.856 3.418 1.00 97.38 101 GLU A N 1
ATOM 763 C CA . GLU A 1 101 ? 0.729 -14.236 3.142 1.00 97.38 101 GLU A CA 1
ATOM 764 C C . GLU A 1 101 ? -0.420 -14.276 2.129 1.00 97.38 101 GLU A C 1
ATOM 766 O O . GLU A 1 101 ? -0.307 -14.929 1.092 1.00 97.38 101 GLU A O 1
ATOM 771 N N . ALA A 1 102 ? -1.474 -13.488 2.357 1.00 96.62 102 ALA A N 1
ATOM 772 C CA . ALA A 1 102 ? -2.620 -13.403 1.463 1.00 96.62 102 ALA A CA 1
ATOM 773 C C . ALA A 1 102 ? -2.225 -12.920 0.066 1.00 96.62 102 ALA A C 1
ATOM 775 O O . ALA A 1 102 ? -2.736 -13.460 -0.905 1.00 96.62 102 ALA A O 1
ATOM 776 N N . HIS A 1 103 ? -1.313 -11.947 -0.055 1.00 97.06 103 HIS A N 1
ATOM 777 C CA . HIS A 1 103 ? -0.785 -11.515 -1.352 1.00 97.06 103 HIS A CA 1
ATOM 778 C C . HIS A 1 103 ? -0.008 -12.629 -2.065 1.00 97.06 103 HIS A C 1
ATOM 780 O O . HIS A 1 103 ? -0.080 -12.745 -3.282 1.00 97.06 103 HIS A O 1
ATOM 786 N N . THR A 1 104 ? 0.738 -13.442 -1.310 1.00 96.44 104 THR A N 1
ATOM 787 C CA . THR A 1 104 ? 1.497 -14.573 -1.865 1.00 96.44 104 THR A CA 1
ATOM 788 C C . THR A 1 104 ? 0.566 -15.659 -2.399 1.00 96.44 104 THR A C 1
ATOM 790 O O . THR A 1 104 ? 0.850 -16.236 -3.443 1.00 96.44 104 THR A O 1
ATOM 793 N N . ALA A 1 105 ? -0.525 -15.938 -1.684 1.00 96.75 105 ALA A N 1
ATOM 794 C CA . ALA A 1 105 ? -1.506 -16.942 -2.079 1.00 96.75 105 ALA A CA 1
ATOM 795 C C . ALA A 1 105 ? -2.399 -16.469 -3.239 1.00 96.75 105 ALA A C 1
ATOM 797 O O . ALA A 1 105 ? -2.677 -17.236 -4.155 1.00 96.75 105 ALA A O 1
ATOM 798 N N . ASP A 1 106 ? -2.849 -15.215 -3.192 1.00 95.75 106 ASP A N 1
ATOM 799 C CA . ASP A 1 106 ? -3.716 -14.599 -4.195 1.00 95.75 106 ASP A CA 1
ATOM 800 C C . ASP A 1 106 ? -3.433 -13.084 -4.260 1.00 95.75 106 ASP A C 1
ATOM 802 O O . ASP A 1 106 ? -3.778 -12.365 -3.302 1.00 95.75 106 ASP A O 1
ATOM 806 N N . PRO A 1 107 ? -2.812 -12.579 -5.348 1.00 95.75 107 PRO A N 1
ATOM 807 C CA . PRO A 1 107 ? -2.361 -11.197 -5.452 1.00 95.75 107 PRO A CA 1
ATOM 808 C C . PRO A 1 107 ? -3.400 -10.185 -4.969 1.00 95.75 107 PRO A C 1
ATOM 810 O O . PRO A 1 107 ? -4.567 -10.187 -5.362 1.00 95.75 107 PRO A O 1
ATOM 813 N N . LEU A 1 108 ? -2.966 -9.302 -4.070 1.00 96.31 108 LEU A N 1
ATOM 814 C CA . LEU A 1 108 ? -3.818 -8.218 -3.583 1.00 96.31 108 LEU A CA 1
ATOM 815 C C . LEU A 1 108 ? -4.168 -7.268 -4.740 1.00 96.31 108 LEU A C 1
ATOM 817 O O . LEU A 1 108 ? -3.289 -6.937 -5.539 1.00 96.31 108 LEU A O 1
ATOM 821 N N . PRO A 1 109 ? -5.410 -6.757 -4.796 1.00 93.81 109 PRO A N 1
ATOM 822 C CA . PRO A 1 109 ? -5.785 -5.762 -5.789 1.00 93.81 109 PRO A CA 1
ATOM 823 C C . PRO A 1 109 ? -4.914 -4.500 -5.716 1.00 93.81 109 PRO A C 1
ATOM 825 O O . PRO A 1 109 ? -4.571 -4.033 -4.628 1.00 93.81 109 PRO A O 1
ATOM 828 N N . VAL A 1 110 ? -4.634 -3.890 -6.872 1.00 91.75 110 VAL A N 1
ATOM 829 C CA . VAL A 1 110 ? -3.762 -2.703 -6.999 1.00 91.75 110 VAL A CA 1
ATOM 830 C C . VAL A 1 110 ? -4.178 -1.557 -6.073 1.00 91.75 110 VAL A C 1
ATOM 832 O O . VAL A 1 110 ? -3.339 -0.976 -5.391 1.00 91.75 110 VAL A O 1
ATOM 835 N N . HIS A 1 111 ? -5.476 -1.258 -5.985 1.00 90.94 111 HIS A N 1
ATOM 836 C CA . HIS A 1 111 ? -5.988 -0.198 -5.109 1.00 90.94 111 HIS A CA 1
ATOM 837 C C . HIS A 1 111 ? -5.696 -0.464 -3.625 1.00 90.94 111 HIS A C 1
ATOM 839 O O . HIS A 1 111 ? -5.405 0.466 -2.877 1.00 90.94 111 HIS A O 1
ATOM 845 N N . LEU A 1 112 ? -5.738 -1.730 -3.198 1.00 94.81 112 LEU A N 1
ATOM 846 C CA . LEU A 1 112 ? -5.403 -2.111 -1.831 1.00 94.81 112 LEU A CA 1
ATOM 847 C C . LEU A 1 112 ? -3.890 -2.020 -1.600 1.00 94.81 112 LEU A C 1
ATOM 849 O O . LEU A 1 112 ? -3.483 -1.463 -0.587 1.00 94.81 112 LEU A O 1
ATOM 853 N N . LEU A 1 113 ? -3.057 -2.477 -2.543 1.00 94.56 113 LEU A N 1
ATOM 854 C CA . LEU A 1 113 ? -1.599 -2.304 -2.463 1.00 94.56 113 LEU A CA 1
ATOM 855 C C . LEU A 1 113 ? -1.210 -0.828 -2.308 1.00 94.56 113 LEU A C 1
ATOM 857 O O . LEU A 1 113 ? -0.410 -0.493 -1.438 1.00 94.56 113 LEU A O 1
ATOM 861 N N . ARG A 1 114 ? -1.827 0.065 -3.091 1.00 91.38 114 ARG A N 1
ATOM 862 C CA . ARG A 1 114 ? -1.581 1.513 -3.017 1.00 91.38 114 ARG A CA 1
ATOM 863 C C . ARG A 1 114 ? -2.047 2.126 -1.701 1.00 91.38 114 ARG A C 1
ATOM 865 O O . ARG A 1 114 ? -1.327 2.933 -1.124 1.00 91.38 114 ARG A O 1
ATOM 872 N N . ALA A 1 115 ? -3.211 1.725 -1.191 1.00 92.44 115 ALA A N 1
ATOM 873 C CA . ALA A 1 115 ? -3.690 2.181 0.113 1.00 92.44 115 ALA A CA 1
ATOM 874 C C . ALA A 1 115 ? -2.782 1.722 1.265 1.00 92.44 115 ALA A C 1
ATOM 876 O O . ALA A 1 115 ? -2.487 2.503 2.169 1.00 92.44 115 ALA A O 1
ATOM 877 N N . LEU A 1 116 ? -2.305 0.475 1.217 1.00 94.75 116 LEU A N 1
ATOM 878 C CA . LEU A 1 116 ? -1.362 -0.062 2.198 1.00 94.75 116 LEU A CA 1
ATOM 879 C C . LEU A 1 116 ? 0.005 0.625 2.104 1.00 94.75 116 LEU A C 1
ATOM 881 O O . LEU A 1 116 ? 0.611 0.893 3.135 1.00 94.75 116 LEU A O 1
ATOM 885 N N . ALA A 1 117 ? 0.479 0.956 0.900 1.00 93.75 117 ALA A N 1
ATOM 886 C CA . ALA A 1 117 ? 1.754 1.646 0.698 1.00 93.75 117 ALA A CA 1
ATOM 887 C C . ALA A 1 117 ? 1.810 3.030 1.369 1.00 93.75 117 ALA A C 1
ATOM 889 O O . ALA A 1 117 ? 2.888 3.462 1.765 1.00 93.75 117 ALA A O 1
ATOM 890 N N . GLN A 1 118 ? 0.659 3.684 1.576 1.00 91.00 118 GLN A N 1
ATOM 891 C CA . GLN A 1 118 ? 0.563 4.947 2.321 1.00 91.00 118 GLN A CA 1
ATOM 892 C C . GLN A 1 118 ? 0.846 4.812 3.821 1.00 91.00 118 GLN A C 1
ATOM 894 O O . GLN A 1 118 ? 0.993 5.830 4.494 1.00 91.00 118 GLN A O 1
ATOM 899 N N . GLN A 1 119 ? 0.917 3.592 4.358 1.00 92.19 119 GLN A N 1
ATOM 900 C CA . GLN A 1 119 ? 1.215 3.390 5.771 1.00 92.19 119 GLN A CA 1
ATOM 901 C C . GLN A 1 119 ? 2.731 3.464 6.033 1.00 92.19 119 GLN A C 1
ATOM 903 O O . GLN A 1 119 ? 3.522 2.884 5.276 1.00 92.19 119 GLN A O 1
ATOM 908 N N . PRO A 1 120 ? 3.160 4.161 7.100 1.00 90.25 120 PRO A N 1
ATOM 909 C CA . PRO A 1 120 ? 4.580 4.372 7.399 1.00 90.25 120 PRO A CA 1
ATOM 910 C C . PRO A 1 120 ? 5.319 3.060 7.705 1.00 90.25 120 PRO A C 1
ATOM 912 O O . PRO A 1 120 ? 6.484 2.899 7.360 1.00 90.25 120 PRO A O 1
ATOM 915 N N . ASP A 1 121 ? 4.623 2.084 8.277 1.00 92.38 121 ASP A N 1
ATOM 916 C CA . ASP A 1 121 ? 5.129 0.762 8.643 1.00 92.38 121 ASP A CA 1
ATOM 917 C C . ASP A 1 121 ? 4.876 -0.311 7.568 1.00 92.38 121 ASP A C 1
ATOM 919 O O . ASP A 1 121 ? 5.132 -1.494 7.801 1.00 92.38 121 ASP A O 1
ATOM 923 N N . CYS A 1 122 ? 4.418 0.082 6.371 1.00 95.44 122 CYS A N 1
ATOM 924 C CA . CYS A 1 122 ? 4.152 -0.856 5.285 1.00 95.44 122 CYS A CA 1
ATOM 925 C C . CYS A 1 122 ? 5.412 -1.676 4.931 1.00 95.44 122 CYS A C 1
ATOM 927 O O . CYS A 1 122 ? 6.458 -1.093 4.605 1.00 95.44 122 CYS A O 1
ATOM 929 N N . PRO A 1 123 ? 5.334 -3.025 4.948 1.00 96.69 123 PRO A N 1
ATOM 930 C CA . PRO A 1 123 ? 6.458 -3.890 4.640 1.00 96.69 123 PRO A CA 1
ATOM 931 C C . PRO A 1 123 ? 7.024 -3.626 3.251 1.00 96.69 123 PRO A C 1
ATOM 933 O O . PRO A 1 123 ? 6.296 -3.560 2.258 1.00 96.69 123 PRO A O 1
ATOM 936 N N . ARG A 1 124 ? 8.357 -3.614 3.159 1.00 95.62 124 ARG A N 1
ATOM 937 C CA . ARG A 1 124 ? 9.093 -3.383 1.909 1.00 95.62 124 ARG A CA 1
ATOM 938 C C . ARG A 1 124 ? 8.604 -4.244 0.741 1.00 95.62 124 ARG A C 1
ATOM 940 O O . ARG A 1 124 ? 8.568 -3.781 -0.394 1.00 95.62 124 ARG A O 1
ATOM 947 N N . ARG A 1 125 ? 8.227 -5.498 1.011 1.00 96.50 125 ARG A N 1
ATOM 948 C CA . ARG A 1 125 ? 7.674 -6.398 -0.006 1.00 96.50 125 ARG A CA 1
ATOM 949 C C . ARG A 1 125 ? 6.422 -5.805 -0.655 1.00 96.50 125 ARG A C 1
ATOM 951 O O . ARG A 1 125 ? 6.382 -5.718 -1.870 1.00 96.50 125 ARG A O 1
ATOM 958 N N . LEU A 1 126 ? 5.453 -5.340 0.131 1.00 96.69 126 LEU A N 1
ATOM 959 C CA . LEU A 1 126 ? 4.218 -4.755 -0.399 1.00 96.69 126 LEU A CA 1
ATOM 960 C C . LEU A 1 126 ? 4.463 -3.405 -1.087 1.00 96.69 126 LEU A C 1
ATOM 962 O O . LEU A 1 126 ? 3.796 -3.118 -2.075 1.00 96.69 126 LEU A O 1
ATOM 966 N N . LEU A 1 127 ? 5.451 -2.621 -0.637 1.00 95.44 127 LEU A N 1
ATOM 967 C CA . LEU A 1 127 ? 5.881 -1.406 -1.347 1.00 95.44 127 LEU A CA 1
ATOM 968 C C . LEU A 1 127 ? 6.388 -1.720 -2.762 1.00 95.44 127 LEU A C 1
ATOM 970 O O . LEU A 1 127 ? 6.048 -1.011 -3.704 1.00 95.44 127 LEU A O 1
ATOM 974 N N . LEU A 1 128 ? 7.174 -2.791 -2.929 1.00 95.56 128 LEU A N 1
ATOM 975 C CA . LEU A 1 128 ? 7.632 -3.226 -4.253 1.00 95.56 128 LEU A CA 1
ATOM 976 C C . LEU A 1 128 ? 6.489 -3.714 -5.143 1.00 95.56 128 LEU A C 1
ATOM 978 O O . LEU A 1 128 ? 6.502 -3.437 -6.339 1.00 95.56 128 LEU A O 1
ATOM 982 N N . GLU A 1 129 ? 5.521 -4.434 -4.576 1.00 95.69 129 GLU A N 1
ATOM 983 C CA . GLU A 1 129 ? 4.352 -4.898 -5.330 1.00 95.69 129 GLU A CA 1
ATOM 984 C C . GLU A 1 129 ? 3.472 -3.716 -5.750 1.00 95.69 129 GLU A C 1
ATOM 986 O O . GLU A 1 129 ? 3.058 -3.637 -6.902 1.00 95.69 129 GLU A O 1
ATOM 991 N N . ALA A 1 130 ? 3.262 -2.734 -4.866 1.00 92.94 130 ALA A N 1
ATOM 992 C CA . ALA A 1 130 ? 2.569 -1.492 -5.206 1.00 92.94 130 ALA A CA 1
ATOM 993 C C . ALA A 1 130 ? 3.291 -0.717 -6.321 1.00 92.94 130 ALA A C 1
ATOM 995 O O . ALA A 1 130 ? 2.638 -0.156 -7.199 1.00 92.94 130 ALA A O 1
ATOM 996 N N . LEU A 1 131 ? 4.628 -0.726 -6.307 1.00 91.50 131 LEU A N 1
ATOM 997 C CA . LEU A 1 131 ? 5.465 -0.086 -7.320 1.00 91.50 131 LEU A CA 1
ATOM 998 C C . LEU A 1 131 ? 5.369 -0.775 -8.693 1.00 91.50 131 LEU A C 1
ATOM 1000 O O . LEU A 1 131 ? 5.432 -0.103 -9.718 1.00 91.50 131 LEU A O 1
ATOM 1004 N N . GLY A 1 132 ? 5.221 -2.103 -8.709 1.00 91.88 132 GLY A N 1
ATOM 1005 C CA . GLY A 1 132 ? 5.091 -2.915 -9.925 1.00 91.88 132 GLY A CA 1
ATOM 1006 C C . GLY A 1 132 ? 3.664 -3.075 -10.451 1.00 91.88 132 GLY A C 1
ATOM 1007 O O . GLY A 1 132 ? 3.471 -3.624 -11.532 1.00 91.88 132 GLY A O 1
ATOM 1008 N N . ALA A 1 133 ? 2.662 -2.590 -9.719 1.00 88.94 133 ALA A N 1
ATOM 1009 C CA . ALA A 1 133 ? 1.247 -2.777 -10.034 1.00 88.94 133 ALA A CA 1
ATOM 1010 C C . ALA A 1 133 ? 0.716 -1.896 -11.190 1.00 88.94 133 ALA A C 1
ATOM 1012 O O . ALA A 1 133 ? -0.492 -1.869 -11.434 1.00 88.94 133 ALA A O 1
ATOM 1013 N N . GLY A 1 134 ? 1.594 -1.171 -11.887 1.00 82.75 134 GLY A N 1
ATOM 1014 C CA . GLY A 1 134 ? 1.281 -0.311 -13.031 1.00 82.75 134 GLY A CA 1
ATOM 1015 C C . GLY A 1 134 ? 1.598 1.164 -12.781 1.00 82.75 134 GLY A C 1
ATOM 1016 O O . GLY A 1 134 ? 2.247 1.508 -11.794 1.00 82.75 134 GLY A O 1
ATOM 1017 N N . SER A 1 135 ? 1.100 2.021 -13.675 1.00 80.75 135 SER A N 1
ATOM 1018 C CA . SER A 1 135 ? 1.350 3.466 -13.707 1.00 80.75 135 SER A CA 1
ATOM 1019 C C . SER A 1 135 ? 1.164 4.148 -12.356 1.00 80.75 135 SER A C 1
ATOM 1021 O O . SER A 1 135 ? 0.106 4.010 -11.733 1.00 80.75 135 SER A O 1
ATOM 1023 N N . ILE A 1 136 ? 2.159 4.921 -11.915 1.00 77.56 136 ILE A N 1
ATOM 1024 C CA . ILE A 1 136 ? 2.075 5.695 -10.672 1.00 77.56 136 ILE A CA 1
ATOM 1025 C C . ILE A 1 136 ? 2.006 7.169 -11.024 1.00 77.56 136 ILE A C 1
ATOM 1027 O O . ILE A 1 136 ? 2.982 7.788 -11.448 1.00 77.56 136 ILE A O 1
ATOM 1031 N N . HIS A 1 137 ? 0.844 7.759 -10.783 1.00 69.50 137 HIS A N 1
ATOM 1032 C CA . HIS A 1 137 ? 0.660 9.189 -10.932 1.00 69.50 137 HIS A CA 1
ATOM 1033 C C . HIS A 1 137 ? 0.987 9.887 -9.610 1.00 69.50 137 HIS A C 1
ATOM 1035 O O . HIS A 1 137 ? 0.497 9.504 -8.550 1.00 69.50 137 HIS A O 1
ATOM 1041 N N . ARG A 1 138 ? 1.808 10.943 -9.676 1.00 63.12 138 ARG A N 1
ATOM 1042 C CA . ARG A 1 138 ? 2.249 11.740 -8.512 1.00 63.12 138 ARG A CA 1
ATOM 1043 C C . ARG A 1 138 ? 1.124 12.340 -7.662 1.00 63.12 138 ARG A C 1
ATOM 1045 O O . ARG A 1 138 ? 1.412 12.785 -6.559 1.00 63.12 138 ARG A O 1
ATOM 1052 N N . GLY A 1 139 ? -0.100 12.394 -8.187 1.00 66.88 139 GLY A N 1
ATOM 1053 C CA . GLY A 1 139 ? -1.293 12.789 -7.441 1.00 66.88 139 GLY A CA 1
ATOM 1054 C C . GLY A 1 139 ? -1.724 11.702 -6.454 1.00 66.88 139 GLY A C 1
ATOM 1055 O O . GLY A 1 139 ? -0.951 11.297 -5.591 1.00 66.88 139 GLY A O 1
ATOM 1056 N N . ASP A 1 140 ? -2.954 11.214 -6.596 1.00 59.19 140 ASP A N 1
ATOM 1057 C CA . ASP A 1 140 ? -3.636 10.377 -5.595 1.00 59.19 140 ASP A CA 1
ATOM 1058 C C . ASP A 1 140 ? -2.917 9.057 -5.241 1.00 59.19 140 ASP A C 1
ATOM 1060 O O . ASP A 1 140 ? -3.085 8.530 -4.139 1.00 59.19 140 ASP A O 1
ATOM 1064 N N . ASP A 1 141 ? -2.079 8.538 -6.144 1.00 60.34 141 ASP A N 1
ATOM 1065 C CA . ASP A 1 141 ? -1.415 7.238 -6.009 1.00 60.34 141 ASP A CA 1
ATOM 1066 C C . ASP A 1 141 ? 0.037 7.313 -5.511 1.00 60.34 141 ASP A C 1
ATOM 1068 O O . ASP A 1 141 ? 0.614 6.277 -5.176 1.00 60.34 141 ASP A O 1
ATOM 1072 N N . GLY A 1 142 ? 0.647 8.503 -5.482 1.00 65.56 142 GLY A N 1
ATOM 1073 C CA . GLY A 1 142 ? 2.084 8.693 -5.258 1.00 65.56 142 GLY A CA 1
ATOM 1074 C C . GLY A 1 142 ? 2.571 9.311 -3.934 1.00 65.56 142 GLY A C 1
ATOM 1075 O O . GLY A 1 142 ? 3.795 9.370 -3.781 1.00 65.56 142 GLY A O 1
ATOM 1076 N N . PRO A 1 143 ? 1.743 9.757 -2.959 1.00 78.69 143 PRO A N 1
ATOM 1077 C CA . PRO A 1 143 ? 2.251 10.520 -1.809 1.00 78.69 143 PRO A CA 1
ATOM 1078 C C . PRO A 1 143 ? 3.123 9.681 -0.864 1.00 78.69 143 PRO A C 1
ATOM 1080 O O . PRO A 1 143 ? 3.847 10.228 -0.041 1.00 78.69 143 PRO A O 1
ATOM 1083 N N . TRP A 1 144 ? 3.083 8.354 -0.995 1.00 86.50 144 TRP A N 1
ATOM 1084 C CA . TRP A 1 144 ? 3.865 7.414 -0.197 1.00 86.50 144 TRP A CA 1
ATOM 1085 C C . TRP A 1 144 ? 5.290 7.187 -0.717 1.00 86.50 144 TRP A C 1
ATOM 1087 O O . TRP A 1 144 ? 6.156 6.774 0.052 1.00 86.50 144 TRP A O 1
ATOM 1097 N N . LEU A 1 145 ? 5.546 7.454 -2.006 1.00 86.06 145 LEU A N 1
ATOM 1098 C CA . LEU A 1 145 ? 6.840 7.179 -2.639 1.00 86.06 145 LEU A CA 1
ATOM 1099 C C . LEU A 1 145 ? 7.957 8.021 -2.029 1.00 86.06 145 LEU A C 1
ATOM 1101 O O . LEU A 1 145 ? 9.040 7.509 -1.764 1.00 86.06 145 LEU A O 1
ATOM 1105 N N . VAL A 1 146 ? 7.677 9.302 -1.798 1.00 82.62 146 VAL A N 1
ATOM 1106 C CA . VAL A 1 146 ? 8.647 10.250 -1.250 1.00 82.62 146 VAL A CA 1
ATOM 1107 C C . VAL A 1 146 ? 9.061 9.856 0.176 1.00 82.62 146 VAL A C 1
ATOM 1109 O O . VAL A 1 146 ? 10.246 9.576 0.358 1.00 82.62 146 VAL A O 1
ATOM 1112 N N . PRO A 1 147 ? 8.135 9.691 1.148 1.00 85.88 147 PRO A N 1
ATOM 1113 C CA . PRO A 1 147 ? 8.488 9.200 2.481 1.00 85.88 147 PRO A CA 1
ATOM 1114 C C . PRO A 1 147 ? 9.205 7.844 2.459 1.00 85.88 147 PRO A C 1
ATOM 1116 O O . PRO A 1 147 ? 10.197 7.653 3.156 1.00 85.88 147 PRO A O 1
ATOM 1119 N N . ALA A 1 148 ? 8.759 6.898 1.620 1.00 89.81 148 ALA A N 1
ATOM 1120 C CA . ALA A 1 148 ? 9.398 5.585 1.525 1.00 89.81 148 ALA A CA 1
ATOM 1121 C C . ALA A 1 148 ? 10.850 5.666 1.021 1.00 89.81 148 ALA A C 1
ATOM 1123 O O . ALA A 1 148 ? 11.681 4.844 1.411 1.00 89.81 148 ALA A O 1
ATOM 1124 N N . MET A 1 149 ? 11.171 6.636 0.162 1.00 85.25 149 MET A N 1
ATOM 1125 C CA . MET A 1 149 ? 12.544 6.896 -0.268 1.00 85.25 149 MET A CA 1
ATOM 1126 C C . MET A 1 149 ? 13.351 7.608 0.818 1.00 85.25 149 MET A C 1
ATOM 1128 O O . MET A 1 149 ? 14.449 7.155 1.126 1.00 85.25 149 MET A O 1
ATOM 1132 N N . GLU A 1 150 ? 12.823 8.670 1.431 1.00 84.06 150 GLU A N 1
ATOM 1133 C CA . GLU A 1 150 ? 13.510 9.423 2.494 1.00 84.06 150 GLU A CA 1
ATOM 1134 C C . GLU A 1 150 ? 13.890 8.530 3.684 1.00 84.06 150 GLU A C 1
ATOM 1136 O O . GLU A 1 150 ? 14.997 8.624 4.212 1.00 84.06 150 GLU A O 1
ATOM 1141 N N . GLU A 1 151 ? 13.021 7.581 4.031 1.00 88.50 151 GLU A N 1
ATOM 1142 C CA . GLU A 1 151 ? 13.241 6.580 5.082 1.00 88.50 151 GLU A CA 1
ATOM 1143 C C . GLU A 1 151 ? 14.068 5.365 4.611 1.00 88.50 151 GLU A C 1
ATOM 1145 O O . GLU A 1 151 ? 14.201 4.377 5.333 1.00 88.50 151 GLU A O 1
ATOM 1150 N N . ALA A 1 152 ? 14.605 5.398 3.386 1.00 88.94 152 ALA A N 1
ATOM 1151 C CA . ALA A 1 152 ? 15.374 4.326 2.747 1.00 88.94 152 ALA A CA 1
ATOM 1152 C C . ALA A 1 152 ? 14.660 2.957 2.675 1.00 88.94 152 ALA A C 1
ATOM 1154 O O . ALA A 1 152 ? 15.304 1.921 2.477 1.00 88.94 152 ALA A O 1
ATOM 1155 N N . ARG A 1 153 ? 13.324 2.934 2.778 1.00 92.06 153 ARG A N 1
ATOM 1156 C CA . ARG A 1 153 ? 12.501 1.732 2.558 1.00 92.06 153 ARG A CA 1
ATOM 1157 C C . ARG A 1 153 ? 12.458 1.349 1.080 1.00 92.06 153 ARG A C 1
ATOM 1159 O O . ARG A 1 153 ? 12.409 0.163 0.754 1.00 92.06 153 ARG A O 1
ATOM 1166 N N . LEU A 1 154 ? 12.533 2.339 0.194 1.00 91.12 154 LEU A N 1
ATOM 1167 C CA . LEU A 1 154 ? 12.730 2.174 -1.243 1.00 91.12 154 LEU A CA 1
ATOM 1168 C C . LEU A 1 154 ? 13.987 2.893 -1.730 1.00 91.12 154 LEU A C 1
ATOM 1170 O O . LEU A 1 154 ? 14.471 3.852 -1.133 1.00 91.12 154 LEU A O 1
ATOM 1174 N N . THR A 1 155 ? 14.501 2.429 -2.865 1.00 88.31 155 THR A N 1
ATOM 1175 C CA . THR A 1 155 ? 15.653 3.010 -3.553 1.00 88.31 155 THR A CA 1
ATOM 1176 C C . THR A 1 155 ? 15.289 3.423 -4.984 1.00 88.31 155 THR A C 1
ATOM 1178 O O . THR A 1 155 ? 14.372 2.857 -5.580 1.00 88.31 155 THR A O 1
ATOM 1181 N N . PRO A 1 156 ? 16.055 4.338 -5.606 1.00 84.00 156 PRO A N 1
ATOM 1182 C CA . PRO A 1 156 ? 15.953 4.625 -7.034 1.00 84.00 156 PRO A CA 1
ATOM 1183 C C . PRO A 1 156 ? 16.012 3.385 -7.927 1.00 84.00 156 PRO A C 1
ATOM 1185 O O . PRO A 1 156 ? 15.335 3.322 -8.951 1.00 84.00 156 PRO A O 1
ATOM 1188 N N . ALA A 1 157 ? 16.808 2.389 -7.529 1.00 87.25 157 ALA A N 1
ATOM 1189 C CA . ALA A 1 157 ? 16.933 1.139 -8.261 1.00 87.25 157 ALA A CA 1
ATOM 1190 C C . ALA A 1 157 ? 15.625 0.348 -8.266 1.00 87.25 157 ALA A C 1
ATOM 1192 O O . ALA A 1 157 ? 15.287 -0.247 -9.286 1.00 87.25 157 ALA A O 1
ATOM 1193 N N . ASP A 1 158 ? 14.864 0.376 -7.170 1.00 91.81 158 ASP A N 1
ATOM 1194 C CA . ASP A 1 158 ? 13.550 -0.262 -7.124 1.00 91.81 158 ASP A CA 1
ATOM 1195 C C . ASP A 1 158 ? 12.601 0.380 -8.140 1.00 91.81 158 ASP A C 1
ATOM 1197 O O . ASP A 1 158 ? 11.950 -0.340 -8.893 1.00 91.81 158 ASP A O 1
ATOM 1201 N N . ILE A 1 159 ? 12.581 1.717 -8.228 1.00 89.38 159 ILE A N 1
ATOM 1202 C CA . ILE A 1 159 ? 11.741 2.459 -9.186 1.00 89.38 159 ILE A CA 1
ATOM 1203 C C . ILE A 1 159 ? 12.104 2.079 -10.618 1.00 89.38 159 ILE A C 1
ATOM 1205 O O . ILE A 1 159 ? 11.233 1.643 -11.365 1.00 89.38 159 ILE A O 1
ATOM 1209 N N . LEU A 1 160 ? 13.387 2.155 -10.983 1.00 88.19 160 LEU A N 1
ATOM 1210 C CA . LEU A 1 160 ? 13.840 1.805 -12.333 1.00 88.19 160 LEU A CA 1
ATOM 1211 C C . LEU A 1 160 ? 13.511 0.354 -12.701 1.00 88.19 160 LEU A C 1
ATOM 1213 O O . LEU A 1 160 ? 13.161 0.071 -13.845 1.00 88.19 160 LEU A O 1
ATOM 1217 N N . ARG A 1 161 ? 13.639 -0.575 -11.747 1.00 91.38 161 ARG A N 1
ATOM 1218 C CA . ARG A 1 161 ? 13.512 -2.016 -12.005 1.00 91.38 161 ARG A CA 1
ATOM 1219 C C . ARG A 1 161 ? 12.082 -2.536 -11.945 1.00 91.38 161 ARG A C 1
ATOM 1221 O O . ARG A 1 161 ? 11.823 -3.584 -12.532 1.00 91.38 161 ARG A O 1
ATOM 1228 N N . ARG A 1 162 ? 11.185 -1.875 -11.212 1.00 91.81 162 ARG A N 1
ATOM 1229 C CA . ARG A 1 162 ? 9.833 -2.388 -10.937 1.00 91.81 162 ARG A CA 1
ATOM 1230 C C . ARG A 1 162 ? 8.723 -1.520 -11.502 1.00 91.81 162 ARG A C 1
ATOM 1232 O O . ARG A 1 162 ? 7.708 -2.080 -11.890 1.00 91.81 162 ARG A O 1
ATOM 1239 N N . CYS A 1 163 ? 8.899 -0.202 -11.560 1.00 89.56 163 CYS A N 1
ATOM 1240 C CA . CYS A 1 163 ? 7.848 0.681 -12.047 1.00 89.56 163 CYS A CA 1
ATOM 1241 C C . CYS A 1 163 ? 7.725 0.571 -13.571 1.00 89.56 163 CYS A C 1
ATOM 1243 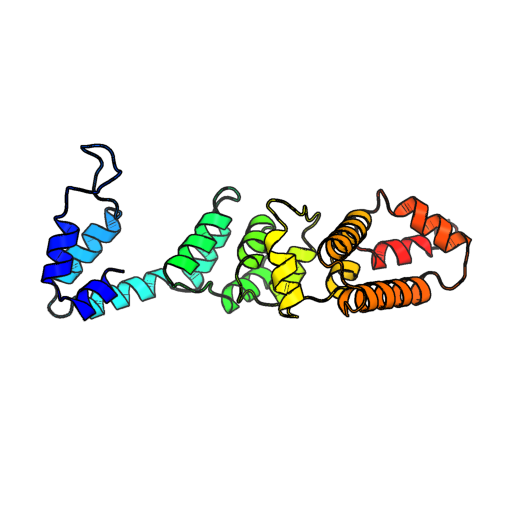O O . CYS A 1 163 ? 8.714 0.702 -14.296 1.00 89.56 163 CYS A O 1
ATOM 1245 N N . GLY A 1 164 ? 6.506 0.315 -14.038 1.00 85.31 164 GLY A N 1
ATOM 1246 C CA . GLY A 1 164 ? 6.117 0.358 -15.443 1.00 85.31 164 GLY A CA 1
ATOM 1247 C C . GLY A 1 164 ? 4.849 1.203 -15.586 1.00 85.31 164 GLY A C 1
ATOM 1248 O O . GLY A 1 164 ? 4.021 1.165 -14.671 1.00 85.31 164 GLY A O 1
ATOM 1249 N N . PRO A 1 165 ? 4.664 1.947 -16.691 1.00 91.44 165 PRO A N 1
ATOM 1250 C CA . PRO A 1 165 ? 5.510 2.030 -17.891 1.00 91.44 165 PRO A CA 1
ATOM 1251 C C . PRO A 1 165 ? 6.893 2.669 -17.673 1.00 91.44 165 PRO A C 1
ATOM 1253 O O . PRO A 1 165 ? 7.063 3.544 -16.825 1.00 91.44 165 PRO A O 1
ATOM 1256 N N . ALA A 1 166 ? 7.890 2.272 -18.471 1.00 90.81 166 ALA A N 1
ATOM 1257 C CA . ALA A 1 166 ? 9.271 2.754 -18.336 1.00 90.81 166 ALA A CA 1
ATOM 1258 C C . ALA A 1 166 ? 9.394 4.284 -18.469 1.00 90.81 166 ALA A C 1
ATOM 1260 O O . ALA A 1 166 ? 10.176 4.904 -17.745 1.00 90.81 166 ALA A O 1
ATOM 1261 N N . ALA A 1 167 ? 8.599 4.905 -19.348 1.00 89.19 167 ALA A N 1
ATOM 1262 C CA . ALA A 1 167 ? 8.538 6.362 -19.463 1.00 89.19 167 ALA A CA 1
ATOM 1263 C C . ALA A 1 167 ? 8.084 7.024 -18.154 1.00 89.19 167 ALA A C 1
ATOM 1265 O O . ALA A 1 167 ? 8.678 8.014 -17.732 1.00 89.19 167 ALA A O 1
ATOM 1266 N N . GLU A 1 168 ? 7.090 6.452 -17.471 1.00 86.56 168 GLU A N 1
ATOM 1267 C CA . GLU A 1 168 ? 6.606 6.985 -16.198 1.00 86.56 168 GLU A CA 1
ATOM 1268 C C . GLU A 1 168 ? 7.637 6.827 -15.087 1.00 86.56 168 GLU A C 1
ATOM 1270 O O . GLU A 1 168 ? 7.843 7.768 -14.326 1.00 86.56 168 GLU A O 1
ATOM 1275 N N . ALA A 1 169 ? 8.348 5.697 -15.025 1.00 87.75 169 ALA A N 1
ATOM 1276 C CA . ALA A 1 169 ? 9.458 5.520 -14.089 1.00 87.75 169 ALA A CA 1
ATOM 1277 C C . ALA A 1 169 ? 10.526 6.618 -14.261 1.00 87.75 169 ALA A C 1
ATOM 1279 O O . ALA A 1 169 ? 11.002 7.188 -13.276 1.00 87.75 169 ALA A O 1
ATOM 1280 N N . VAL A 1 170 ? 10.863 6.970 -15.509 1.00 85.19 170 VAL A N 1
ATOM 1281 C CA . VAL A 1 170 ? 11.790 8.072 -15.814 1.00 85.19 170 VAL A CA 1
ATOM 1282 C C . VAL A 1 170 ? 11.196 9.425 -15.408 1.00 85.19 170 VAL A C 1
ATOM 1284 O O . VAL A 1 170 ? 11.876 10.207 -14.743 1.00 85.19 170 VAL A O 1
ATOM 1287 N N . SER A 1 171 ? 9.932 9.704 -15.743 1.00 83.00 171 SER A N 1
ATOM 1288 C CA . SER A 1 171 ? 9.254 10.951 -15.363 1.00 83.00 171 SER A CA 1
ATOM 1289 C C . SER A 1 171 ? 9.119 11.117 -13.848 1.00 83.00 171 SER A C 1
ATOM 1291 O O . SER A 1 171 ? 9.300 12.221 -13.338 1.00 83.00 171 SER A O 1
ATOM 1293 N N . LEU A 1 172 ? 8.851 10.036 -13.113 1.00 79.38 172 LEU A N 1
ATOM 1294 C CA . LEU A 1 172 ? 8.792 10.026 -11.653 1.00 79.38 172 LEU A CA 1
ATOM 1295 C C . LEU A 1 172 ? 10.134 10.434 -11.059 1.00 79.38 172 LEU A C 1
ATOM 1297 O O . LEU A 1 172 ? 10.174 11.314 -10.202 1.00 79.38 172 LEU A O 1
ATOM 1301 N N . LEU A 1 173 ? 11.229 9.854 -11.550 1.00 78.81 173 LEU A N 1
ATOM 1302 C CA . LEU A 1 173 ? 12.581 10.174 -11.093 1.00 78.81 173 LEU A CA 1
ATOM 1303 C C . LEU A 1 173 ? 13.003 11.599 -11.469 1.00 78.81 173 LEU A C 1
ATOM 1305 O O . LEU A 1 173 ? 13.596 12.289 -10.643 1.00 78.81 173 LEU A O 1
ATOM 1309 N N . ALA A 1 174 ? 12.646 12.070 -12.667 1.00 77.50 174 ALA A N 1
ATOM 1310 C CA . ALA A 1 174 ? 12.876 13.453 -13.080 1.00 77.50 174 ALA A CA 1
ATOM 1311 C C . ALA A 1 174 ? 12.090 14.441 -12.203 1.00 77.50 174 ALA A C 1
ATOM 1313 O O . ALA A 1 174 ? 12.631 15.440 -11.734 1.00 77.50 174 ALA A O 1
ATOM 1314 N N . GLY A 1 175 ? 10.826 14.132 -11.906 1.00 72.06 175 GLY A N 1
ATOM 1315 C CA . GLY A 1 175 ? 10.017 14.916 -10.985 1.00 72.06 175 GLY A CA 1
ATOM 1316 C C . GLY A 1 175 ? 10.578 14.893 -9.563 1.00 72.06 175 GLY A C 1
ATOM 1317 O O . GLY A 1 175 ? 10.492 15.903 -8.860 1.00 72.06 175 GLY A O 1
ATOM 1318 N N . VAL A 1 176 ? 11.129 13.759 -9.102 1.00 65.69 176 VAL A N 1
ATOM 1319 C CA . VAL A 1 176 ? 11.783 13.677 -7.783 1.00 65.69 176 VAL A CA 1
ATOM 1320 C C . VAL A 1 176 ? 12.978 14.609 -7.802 1.00 65.69 176 VAL A C 1
ATOM 1322 O O . VAL A 1 176 ? 13.026 15.504 -6.983 1.00 65.69 176 VAL A O 1
ATOM 1325 N N . HIS A 1 177 ? 13.825 14.564 -8.821 1.00 63.50 177 HIS A N 1
ATOM 1326 C CA . HIS A 1 177 ? 14.952 15.486 -8.931 1.00 63.50 177 HIS A CA 1
ATOM 1327 C C . HIS A 1 177 ? 14.567 16.981 -8.814 1.00 63.50 177 HIS A C 1
ATOM 1329 O O . HIS A 1 177 ? 15.256 17.742 -8.143 1.00 63.50 177 HIS A O 1
ATOM 1335 N N . THR A 1 178 ? 13.432 17.409 -9.385 1.00 64.88 178 THR A N 1
ATOM 1336 C CA . THR A 1 178 ? 12.990 18.821 -9.300 1.00 64.88 178 THR A CA 1
ATOM 1337 C C . THR A 1 178 ? 12.516 19.289 -7.917 1.00 64.88 178 THR A C 1
ATOM 1339 O O . THR A 1 178 ? 12.503 20.491 -7.668 1.00 64.88 178 THR A O 1
ATOM 1342 N N . HIS A 1 179 ? 12.113 18.380 -7.021 1.00 61.38 179 HIS A N 1
ATOM 1343 C CA . HIS A 1 179 ? 11.580 18.741 -5.698 1.00 61.38 179 HIS A CA 1
ATOM 1344 C C . HIS A 1 179 ? 12.658 18.773 -4.594 1.00 61.38 179 HIS A C 1
ATOM 1346 O O . HIS A 1 179 ? 12.403 19.311 -3.522 1.00 61.38 179 HIS A O 1
ATOM 1352 N N . TRP A 1 180 ? 13.883 18.310 -4.880 1.00 56.91 180 TRP A N 1
ATOM 1353 C CA . TRP A 1 180 ? 15.052 18.416 -3.990 1.00 56.91 180 TRP A CA 1
ATOM 1354 C C . TRP A 1 180 ? 16.183 19.199 -4.685 1.00 56.91 180 TRP A C 1
ATOM 1356 O O . TRP A 1 180 ? 17.177 18.611 -5.115 1.00 56.91 180 TRP A O 1
ATOM 1366 N N . PRO A 1 181 ? 16.052 20.532 -4.842 1.00 46.62 181 PRO A N 1
ATOM 1367 C CA . PRO A 1 181 ? 17.029 21.341 -5.550 1.00 46.62 181 PRO A CA 1
ATOM 1368 C C . PRO A 1 181 ? 18.170 21.728 -4.604 1.00 46.62 181 PRO A C 1
ATOM 1370 O O . PRO A 1 181 ? 18.261 22.872 -4.167 1.00 46.62 181 PRO A O 1
ATOM 1373 N N . THR A 1 182 ? 19.063 20.796 -4.280 1.00 52.09 182 THR A N 1
ATOM 1374 C CA . THR A 1 182 ? 20.367 21.163 -3.715 1.00 52.09 182 THR A CA 1
ATOM 1375 C C . THR A 1 182 ? 21.488 20.357 -4.356 1.00 52.09 182 THR A C 1
ATOM 1377 O O . THR A 1 182 ? 21.419 19.145 -4.542 1.00 52.09 182 THR A O 1
ATOM 1380 N N . THR A 1 183 ? 22.555 21.072 -4.702 1.00 48.50 183 THR A N 1
ATOM 1381 C CA . THR A 1 183 ? 23.774 20.629 -5.399 1.00 48.50 183 THR A CA 1
ATOM 1382 C C . THR A 1 183 ? 24.588 19.547 -4.674 1.00 48.50 183 THR A C 1
ATOM 1384 O O . THR A 1 183 ? 25.623 19.128 -5.181 1.00 48.50 183 THR A O 1
ATOM 1387 N N . GLU A 1 184 ? 24.116 19.062 -3.526 1.00 54.38 184 GLU A N 1
ATOM 1388 C CA . GLU A 1 184 ? 24.757 18.031 -2.700 1.00 54.38 184 GLU A CA 1
ATOM 1389 C C . GLU A 1 184 ? 23.857 16.813 -2.461 1.00 54.38 184 GLU A C 1
ATOM 1391 O O . GLU A 1 184 ? 24.170 15.969 -1.625 1.00 54.38 184 GLU A O 1
ATOM 1396 N N . ASP A 1 185 ? 22.736 16.701 -3.175 1.00 62.31 185 ASP A N 1
ATOM 1397 C CA . ASP A 1 185 ? 21.776 15.631 -2.946 1.00 62.31 185 ASP A CA 1
ATOM 1398 C C . ASP A 1 185 ? 22.331 14.241 -3.363 1.00 62.31 185 ASP A C 1
ATOM 1400 O O . ASP A 1 185 ? 22.527 13.964 -4.559 1.00 62.31 185 ASP A O 1
ATOM 1404 N N . PRO A 1 186 ? 22.536 13.308 -2.406 1.00 63.59 186 PRO A N 1
ATOM 1405 C CA . PRO A 1 186 ? 22.980 11.948 -2.696 1.00 63.59 186 PRO A CA 1
ATOM 1406 C C . PRO A 1 186 ? 22.008 11.174 -3.595 1.00 63.59 186 PRO A C 1
ATOM 1408 O O . PRO A 1 186 ? 22.421 10.191 -4.222 1.00 63.59 186 PRO A O 1
ATOM 1411 N N . TRP A 1 187 ? 20.730 11.564 -3.664 1.00 68.69 187 TRP A N 1
ATOM 1412 C CA . TRP A 1 187 ? 19.718 10.852 -4.445 1.00 68.69 187 TRP A CA 1
ATOM 1413 C C . TRP A 1 187 ? 19.926 11.018 -5.939 1.00 68.69 187 TRP A C 1
ATOM 1415 O O . TRP A 1 187 ? 19.975 10.019 -6.657 1.00 68.69 187 TRP A O 1
ATOM 1425 N N . SER A 1 188 ? 20.136 12.245 -6.401 1.00 67.00 188 SER A N 1
ATOM 1426 C CA . SER A 1 188 ? 20.371 12.555 -7.815 1.00 67.00 188 SER A CA 1
ATOM 1427 C C . SER A 1 188 ? 21.567 11.772 -8.382 1.00 67.00 188 SER A C 1
ATOM 1429 O O . SER A 1 188 ? 21.482 11.150 -9.446 1.00 67.00 188 SER A O 1
ATOM 1431 N N . TYR A 1 189 ? 22.653 11.678 -7.606 1.00 75.56 189 TYR A N 1
ATOM 1432 C CA . TYR A 1 189 ? 23.808 10.844 -7.946 1.00 75.56 189 TYR A CA 1
ATOM 1433 C C . TYR A 1 189 ? 23.475 9.342 -7.965 1.00 75.56 189 TYR A C 1
ATOM 1435 O O . TYR A 1 189 ? 23.893 8.631 -8.880 1.00 75.56 189 TYR A O 1
ATOM 1443 N N . ARG A 1 190 ? 22.709 8.832 -6.988 1.00 77.06 190 ARG A N 1
ATOM 1444 C CA . ARG A 1 190 ? 22.304 7.412 -6.927 1.00 77.06 190 ARG A CA 1
ATOM 1445 C C . ARG A 1 190 ? 21.412 7.013 -8.100 1.00 77.06 190 ARG A C 1
ATOM 1447 O O . ARG A 1 190 ? 21.645 5.955 -8.683 1.00 77.06 190 ARG A O 1
ATOM 1454 N N . VAL A 1 191 ? 20.438 7.853 -8.453 1.00 77.44 191 VAL A N 1
ATOM 1455 C CA . VAL A 1 191 ? 19.549 7.662 -9.609 1.00 77.44 191 VAL A CA 1
ATOM 1456 C C . VAL A 1 191 ? 20.379 7.584 -10.889 1.00 77.44 191 VAL A C 1
ATOM 1458 O O . VAL A 1 191 ? 20.288 6.602 -11.625 1.00 77.44 191 VAL A O 1
ATOM 1461 N N . TYR A 1 192 ? 21.244 8.579 -11.119 1.00 78.19 192 TYR A N 1
ATOM 1462 C CA . TYR A 1 192 ? 22.097 8.628 -12.304 1.00 78.19 192 TYR A CA 1
ATOM 1463 C C . TYR A 1 192 ? 23.048 7.429 -12.382 1.00 78.19 192 TYR A C 1
ATOM 1465 O O . TYR A 1 192 ? 23.187 6.805 -13.434 1.00 78.19 192 TYR A O 1
ATOM 1473 N N . ARG A 1 193 ? 23.686 7.070 -11.262 1.00 84.06 193 ARG A N 1
ATOM 1474 C CA . ARG A 1 193 ? 24.596 5.923 -11.189 1.00 84.06 193 ARG A CA 1
ATOM 1475 C C . ARG A 1 193 ? 23.882 4.622 -11.541 1.00 84.06 193 ARG A C 1
ATOM 1477 O O . ARG A 1 193 ? 24.428 3.840 -12.311 1.00 84.06 193 ARG A O 1
ATOM 1484 N N . GLU A 1 194 ? 22.686 4.390 -11.008 1.00 84.62 194 GLU A N 1
ATOM 1485 C CA . GLU A 1 194 ? 21.926 3.170 -11.295 1.00 84.62 194 GLU A CA 1
ATOM 1486 C C . GLU A 1 194 ? 21.457 3.121 -12.752 1.00 84.62 194 GLU A C 1
ATOM 1488 O O . GLU A 1 194 ? 21.667 2.114 -13.427 1.00 84.62 194 GLU A O 1
ATOM 1493 N N . ALA A 1 195 ? 20.906 4.223 -13.272 1.00 84.31 195 ALA A N 1
ATOM 1494 C CA . ALA A 1 195 ? 20.500 4.318 -14.673 1.00 84.31 195 ALA A CA 1
ATOM 1495 C C . ALA A 1 195 ? 21.687 4.076 -15.620 1.00 84.31 195 ALA A C 1
ATOM 1497 O O . ALA A 1 195 ? 21.567 3.340 -16.600 1.00 84.31 195 ALA A O 1
ATOM 1498 N N . ARG A 1 196 ? 22.865 4.627 -15.300 1.00 87.44 196 ARG A N 1
ATOM 1499 C CA . ARG A 1 196 ? 24.102 4.409 -16.059 1.00 87.44 196 ARG A CA 1
ATOM 1500 C C . ARG A 1 196 ? 24.585 2.961 -15.983 1.00 87.44 196 ARG A C 1
ATOM 1502 O O . ARG A 1 196 ? 25.062 2.437 -16.985 1.00 87.44 196 ARG A O 1
ATOM 1509 N N . THR A 1 197 ? 24.488 2.319 -14.820 1.00 89.38 197 THR A N 1
ATOM 1510 C CA . THR A 1 197 ? 24.841 0.900 -14.666 1.00 89.38 197 THR A CA 1
ATOM 1511 C C . THR A 1 197 ? 23.924 0.019 -15.508 1.00 89.38 197 THR A C 1
ATOM 1513 O O . THR A 1 197 ? 24.430 -0.789 -16.279 1.00 89.38 197 THR A O 1
ATOM 1516 N N . LEU A 1 198 ? 22.604 0.220 -15.420 1.00 86.88 198 LEU A N 1
ATOM 1517 C CA . LEU A 1 198 ? 21.607 -0.540 -16.184 1.00 86.88 198 LEU A CA 1
ATOM 1518 C C . LEU A 1 198 ? 21.772 -0.347 -17.694 1.00 86.88 198 LEU A C 1
ATOM 1520 O O . LEU A 1 198 ? 21.853 -1.308 -18.451 1.00 86.88 198 LEU A O 1
ATOM 1524 N N . THR A 1 199 ? 21.862 0.897 -18.155 1.00 89.75 199 THR A N 1
ATOM 1525 C CA . THR A 1 199 ? 22.028 1.170 -19.590 1.00 89.75 199 THR A CA 1
ATOM 1526 C C . THR A 1 199 ? 23.349 0.628 -20.125 1.00 89.75 199 THR A C 1
ATOM 1528 O O . THR A 1 199 ? 23.358 0.025 -21.192 1.00 89.75 199 THR A O 1
ATOM 1531 N N . ARG A 1 200 ? 24.455 0.738 -19.375 1.00 89.94 200 ARG A N 1
ATOM 1532 C CA . ARG A 1 200 ? 25.741 0.154 -19.780 1.00 89.94 200 ARG A CA 1
ATOM 1533 C C . ARG A 1 200 ? 25.708 -1.373 -19.813 1.00 89.94 200 ARG A C 1
ATOM 1535 O O . ARG A 1 200 ? 26.315 -1.944 -20.711 1.00 89.94 200 ARG A O 1
ATOM 1542 N N . SER A 1 201 ? 25.051 -2.024 -18.852 1.00 89.19 201 SER A N 1
ATOM 1543 C CA . SER A 1 201 ? 25.000 -3.489 -18.806 1.00 89.19 201 SER A CA 1
ATOM 1544 C C . SER A 1 201 ? 24.143 -4.084 -19.918 1.00 89.19 201 SER A C 1
ATOM 1546 O O . SER A 1 201 ? 24.423 -5.197 -20.344 1.00 89.19 201 SER A O 1
ATOM 1548 N N . HIS A 1 202 ? 23.113 -3.365 -20.372 1.00 88.44 202 HIS A N 1
ATOM 1549 C CA . HIS A 1 202 ? 22.222 -3.841 -21.429 1.00 88.44 202 HIS A CA 1
ATOM 1550 C C . HIS A 1 202 ? 22.627 -3.352 -22.824 1.00 88.44 202 HIS A C 1
ATOM 1552 O O . HIS A 1 202 ? 22.770 -4.171 -23.716 1.00 88.44 202 HIS A O 1
ATOM 1558 N N . LEU A 1 203 ? 22.829 -2.045 -23.021 1.00 90.56 203 LEU A N 1
ATOM 1559 C CA . LEU A 1 203 ? 23.036 -1.437 -24.348 1.00 90.56 203 LEU A CA 1
ATOM 1560 C C . LEU A 1 203 ? 24.520 -1.283 -24.724 1.00 90.56 203 LEU A C 1
ATOM 1562 O O . LEU A 1 203 ? 24.857 -1.027 -25.880 1.00 90.56 203 LEU A O 1
ATOM 1566 N N . GLY A 1 204 ? 25.426 -1.353 -23.741 1.00 89.56 204 GLY A N 1
ATOM 1567 C CA . GLY A 1 204 ? 26.851 -1.105 -23.952 1.00 89.56 204 GLY A CA 1
ATOM 1568 C C . GLY A 1 204 ? 27.112 0.241 -24.642 1.00 89.56 204 GLY A C 1
ATOM 1569 O O . GLY A 1 204 ? 26.666 1.296 -24.180 1.00 89.56 204 GLY A O 1
ATOM 1570 N N . THR A 1 205 ? 27.853 0.199 -25.750 1.00 90.06 205 THR A N 1
ATOM 1571 C CA . THR A 1 205 ? 28.180 1.361 -26.594 1.00 90.06 205 THR A CA 1
ATOM 1572 C C . THR A 1 205 ? 27.495 1.326 -27.966 1.00 90.06 205 THR A C 1
ATOM 1574 O O . THR A 1 205 ? 27.892 2.095 -28.835 1.00 90.06 205 THR A O 1
ATOM 1577 N N . SER A 1 206 ? 26.509 0.446 -28.181 1.00 92.56 206 SER A N 1
ATOM 1578 C CA . SER A 1 206 ? 25.846 0.224 -29.478 1.00 92.56 206 SER A CA 1
ATOM 1579 C C . SER A 1 206 ? 24.866 1.357 -29.823 1.00 92.56 206 SER A C 1
ATOM 1581 O O . SER A 1 206 ? 23.809 1.458 -29.194 1.00 92.56 206 SER A O 1
ATOM 1583 N N . PRO A 1 207 ? 25.153 2.230 -30.811 1.00 92.50 207 PRO A N 1
ATOM 1584 C CA . PRO A 1 207 ? 24.256 3.340 -31.148 1.00 92.50 207 PRO A CA 1
ATOM 1585 C C . PRO A 1 207 ? 22.869 2.875 -31.622 1.00 92.50 207 PRO A C 1
ATOM 1587 O O . PRO A 1 207 ? 21.874 3.582 -31.434 1.00 92.50 207 PRO A O 1
ATOM 1590 N N . GLU A 1 208 ? 22.793 1.684 -32.215 1.00 92.56 208 GLU A N 1
ATOM 1591 C CA . GLU A 1 208 ? 21.552 1.074 -32.693 1.00 92.56 208 GLU A CA 1
ATOM 1592 C C . GLU A 1 208 ? 20.641 0.668 -31.532 1.00 92.56 208 GLU A C 1
ATOM 1594 O O . GLU A 1 208 ? 19.466 1.043 -31.522 1.00 92.56 208 GLU A O 1
ATOM 1599 N N . ASP A 1 209 ? 21.190 0.010 -30.508 1.00 93.12 209 ASP A N 1
ATOM 1600 C CA . ASP A 1 209 ? 20.432 -0.401 -29.320 1.00 93.12 209 ASP A CA 1
ATOM 1601 C C . ASP A 1 209 ? 19.931 0.815 -28.533 1.00 93.12 209 ASP A C 1
ATOM 1603 O O . ASP A 1 209 ? 18.781 0.856 -28.092 1.00 93.12 209 ASP A O 1
ATOM 1607 N N . TRP A 1 210 ? 20.759 1.861 -28.424 1.00 93.94 210 TRP A N 1
ATOM 1608 C CA . TRP A 1 210 ? 20.352 3.147 -27.850 1.00 93.94 210 TRP A CA 1
ATOM 1609 C C . TRP A 1 210 ? 19.204 3.794 -28.636 1.00 93.94 210 TRP A C 1
ATOM 1611 O O . TRP A 1 210 ? 18.239 4.282 -28.040 1.00 93.94 210 TRP A O 1
ATOM 1621 N N . THR A 1 211 ? 19.269 3.763 -29.969 1.00 95.00 211 THR A N 1
ATOM 1622 C CA . THR A 1 211 ? 18.204 4.286 -30.837 1.00 95.00 211 THR A CA 1
ATOM 1623 C C . THR A 1 211 ? 16.912 3.484 -30.674 1.00 95.00 211 THR A C 1
ATOM 1625 O O . THR A 1 211 ? 15.827 4.067 -30.590 1.00 95.00 211 THR A O 1
ATOM 1628 N N . ARG A 1 212 ? 17.005 2.152 -30.590 1.00 94.75 212 ARG A N 1
ATOM 1629 C CA . ARG A 1 212 ? 15.850 1.267 -30.393 1.00 94.75 212 ARG A CA 1
ATOM 1630 C C . ARG A 1 212 ? 15.208 1.493 -29.026 1.00 94.75 212 ARG A C 1
ATOM 1632 O O . ARG A 1 212 ? 13.998 1.697 -28.956 1.00 94.75 212 ARG A O 1
ATOM 1639 N N . ALA A 1 213 ? 16.010 1.565 -27.963 1.00 94.62 213 ALA A N 1
ATOM 1640 C CA . ALA A 1 213 ? 15.541 1.866 -26.613 1.00 94.62 213 ALA A CA 1
ATOM 1641 C C . ALA A 1 213 ? 14.793 3.209 -26.552 1.00 94.62 213 ALA A C 1
ATOM 1643 O O . ALA A 1 213 ? 13.691 3.277 -26.006 1.00 94.62 213 ALA A O 1
ATOM 1644 N N . ALA A 1 214 ? 15.346 4.262 -27.167 1.00 93.50 214 ALA A N 1
ATOM 1645 C CA . ALA A 1 214 ? 14.716 5.581 -27.209 1.00 93.50 214 ALA A CA 1
ATOM 1646 C C . ALA A 1 214 ? 13.363 5.575 -27.945 1.00 93.50 214 ALA A C 1
ATOM 1648 O O . ALA A 1 214 ? 12.432 6.256 -27.517 1.00 93.50 214 ALA A O 1
ATOM 1649 N N . ARG A 1 215 ? 13.226 4.785 -29.021 1.00 95.19 215 ARG A N 1
ATOM 1650 C CA . ARG A 1 215 ? 11.961 4.637 -29.765 1.00 95.19 215 ARG A CA 1
ATOM 1651 C C . ARG A 1 215 ? 10.906 3.842 -28.997 1.00 95.19 215 ARG A C 1
ATOM 1653 O O . ARG A 1 215 ? 9.726 4.164 -29.096 1.00 95.19 215 ARG A O 1
ATOM 1660 N N . LEU A 1 216 ? 11.316 2.822 -28.243 1.00 95.19 216 LEU A N 1
ATOM 1661 C CA . LEU A 1 216 ? 10.403 1.996 -27.446 1.00 95.19 216 LEU A CA 1
ATOM 1662 C C . LEU A 1 216 ? 9.887 2.734 -26.204 1.00 95.19 216 LEU A C 1
ATOM 1664 O O . LEU A 1 216 ? 8.732 2.550 -25.822 1.00 95.19 216 LEU A O 1
ATOM 1668 N N . LEU A 1 217 ? 10.716 3.590 -25.597 1.00 93.69 217 LEU A N 1
ATOM 1669 C CA . LEU A 1 217 ? 10.445 4.233 -24.306 1.00 93.69 217 LEU A CA 1
ATOM 1670 C C . LEU A 1 217 ? 9.033 4.812 -24.135 1.00 93.69 217 LEU A C 1
ATOM 1672 O O . LEU A 1 217 ? 8.417 4.483 -23.122 1.00 93.69 217 LEU A O 1
ATOM 1676 N N . PRO A 1 218 ? 8.474 5.600 -25.073 1.00 92.19 218 PRO A N 1
ATOM 1677 C CA . PRO A 1 218 ? 7.177 6.245 -24.861 1.00 92.19 218 PRO A CA 1
ATOM 1678 C C . PRO A 1 218 ? 5.991 5.276 -24.782 1.00 92.19 218 PRO A C 1
ATOM 1680 O O . PRO A 1 218 ? 4.949 5.644 -24.252 1.00 92.19 218 PRO A O 1
ATOM 1683 N N . THR A 1 219 ? 6.122 4.065 -25.332 1.00 92.94 219 THR A N 1
ATOM 1684 C CA . THR A 1 219 ? 5.007 3.109 -25.475 1.00 92.94 219 THR A CA 1
ATOM 1685 C C . THR A 1 219 ? 5.238 1.789 -24.746 1.00 92.94 219 THR A C 1
ATOM 1687 O O . THR A 1 219 ? 4.328 0.965 -24.674 1.00 92.94 219 THR A O 1
ATOM 1690 N N . PHE A 1 220 ? 6.431 1.569 -24.187 1.00 93.56 220 PHE A N 1
ATOM 1691 C CA . PHE A 1 220 ? 6.775 0.305 -23.552 1.00 93.56 220 PHE A CA 1
ATOM 1692 C C . PHE A 1 220 ? 6.060 0.146 -22.194 1.00 93.56 220 PHE A C 1
ATOM 1694 O O . PHE A 1 220 ? 6.331 0.919 -21.271 1.00 93.56 220 PHE A O 1
ATOM 1701 N N . PRO A 1 221 ? 5.185 -0.865 -22.026 1.00 91.44 221 PRO A N 1
ATOM 1702 C CA . PRO A 1 221 ? 4.342 -0.994 -20.834 1.00 91.44 221 PRO A CA 1
ATOM 1703 C C . PRO A 1 221 ? 5.099 -1.526 -19.610 1.00 91.44 221 PRO A C 1
ATOM 1705 O O . PRO A 1 221 ? 4.652 -1.359 -18.478 1.00 91.44 221 PRO A O 1
ATOM 1708 N N . GLY A 1 222 ? 6.232 -2.195 -19.832 1.00 91.75 222 GLY A N 1
ATOM 1709 C CA . GLY A 1 222 ? 7.028 -2.808 -18.776 1.00 91.75 222 GLY A CA 1
ATOM 1710 C C . GLY A 1 222 ? 8.036 -1.855 -18.124 1.00 91.75 222 GLY A C 1
ATOM 1711 O O . GLY A 1 222 ? 8.143 -0.686 -18.503 1.00 91.75 222 GLY A O 1
ATOM 1712 N N . PRO A 1 223 ? 8.810 -2.364 -17.153 1.00 93.44 223 PRO A N 1
ATOM 1713 C CA . PRO A 1 223 ? 9.852 -1.598 -16.483 1.00 93.44 223 PRO A CA 1
ATOM 1714 C C . PRO A 1 223 ? 11.082 -1.392 -17.379 1.00 93.44 223 PRO A C 1
ATOM 1716 O O . PRO A 1 223 ? 11.266 -2.081 -18.388 1.00 93.44 223 PRO A O 1
ATOM 1719 N N . LEU A 1 224 ? 11.972 -0.479 -16.975 1.00 92.62 224 LEU A N 1
ATOM 1720 C CA . LEU A 1 224 ? 13.144 -0.103 -17.772 1.00 92.62 224 LEU A CA 1
ATOM 1721 C C . LEU A 1 224 ? 14.051 -1.297 -18.142 1.00 92.62 224 LEU A C 1
ATOM 1723 O O . LEU A 1 224 ? 14.416 -1.385 -19.309 1.00 92.62 224 LEU A O 1
ATOM 1727 N N . PRO A 1 225 ? 14.389 -2.258 -17.254 1.00 93.50 225 PRO A N 1
ATOM 1728 C CA . PRO A 1 225 ? 15.203 -3.411 -17.648 1.00 93.50 225 PRO A CA 1
ATOM 1729 C C . PRO A 1 225 ? 14.581 -4.244 -18.772 1.00 93.50 225 PRO A C 1
ATOM 1731 O O . PRO A 1 225 ? 15.294 -4.675 -19.672 1.00 93.50 225 PRO A O 1
ATOM 1734 N N . ALA A 1 226 ? 13.258 -4.431 -18.757 1.00 93.62 226 ALA A N 1
ATOM 1735 C CA . ALA A 1 226 ? 12.562 -5.176 -19.804 1.00 93.62 226 ALA A CA 1
ATOM 1736 C C . ALA A 1 226 ? 12.595 -4.424 -21.143 1.00 93.62 226 ALA A C 1
ATOM 1738 O O . ALA A 1 226 ? 12.792 -5.049 -22.183 1.00 93.62 226 ALA A O 1
ATOM 1739 N N . LEU A 1 227 ? 12.484 -3.090 -21.116 1.00 95.06 227 LEU A N 1
ATOM 1740 C CA . LEU A 1 227 ? 12.682 -2.253 -22.302 1.00 95.06 227 LEU A CA 1
ATOM 1741 C C . LEU A 1 227 ? 14.095 -2.417 -22.856 1.00 95.06 227 LEU A C 1
ATOM 1743 O O . LEU A 1 227 ? 14.260 -2.599 -24.057 1.00 95.06 227 LEU A O 1
ATOM 1747 N N . LEU A 1 228 ? 15.110 -2.349 -21.993 1.00 94.31 228 LEU A N 1
ATOM 1748 C CA . LEU A 1 228 ? 16.508 -2.438 -22.411 1.00 94.31 228 LEU A CA 1
ATOM 1749 C C . LEU A 1 228 ? 16.831 -3.814 -23.006 1.00 94.31 228 LEU A C 1
ATOM 1751 O O . LEU A 1 228 ? 17.528 -3.884 -24.009 1.00 94.31 228 LEU A O 1
ATOM 1755 N N . THR A 1 229 ? 16.281 -4.893 -22.444 1.00 94.56 229 THR A N 1
ATOM 1756 C CA . THR A 1 229 ? 16.368 -6.236 -23.039 1.00 94.56 229 THR A CA 1
ATOM 1757 C C . THR A 1 229 ? 15.646 -6.318 -24.386 1.00 94.56 229 THR A C 1
ATOM 1759 O O . THR A 1 229 ? 16.181 -6.893 -25.326 1.00 94.56 229 THR A O 1
ATOM 1762 N N . ALA A 1 230 ? 14.455 -5.727 -24.520 1.00 93.81 230 ALA A N 1
ATOM 1763 C CA . ALA A 1 230 ? 13.750 -5.685 -25.803 1.00 93.81 230 ALA A CA 1
ATOM 1764 C C . ALA A 1 230 ? 14.508 -4.857 -26.857 1.00 93.81 230 ALA A C 1
ATOM 1766 O O . ALA A 1 230 ? 14.450 -5.157 -28.045 1.00 93.81 230 ALA A O 1
ATOM 1767 N N . ALA A 1 231 ? 15.242 -3.830 -26.424 1.00 92.62 231 ALA A N 1
ATOM 1768 C CA . ALA A 1 231 ? 16.044 -2.991 -27.299 1.00 92.62 231 ALA A CA 1
ATOM 1769 C C . ALA A 1 231 ? 17.278 -3.707 -27.862 1.00 92.62 231 ALA A C 1
ATOM 1771 O O . ALA A 1 231 ? 17.716 -3.327 -28.940 1.00 92.62 231 ALA A O 1
ATOM 1772 N N . THR A 1 232 ? 17.807 -4.734 -27.192 1.00 91.38 232 THR A N 1
ATOM 1773 C CA . THR A 1 232 ? 18.958 -5.516 -27.680 1.00 91.38 232 THR A CA 1
ATOM 1774 C C . THR A 1 232 ? 18.577 -6.845 -28.321 1.00 91.38 232 THR A C 1
ATOM 1776 O O . THR A 1 232 ? 19.440 -7.531 -28.864 1.00 91.38 232 THR A O 1
ATOM 1779 N N . ALA A 1 233 ? 17.298 -7.226 -28.275 1.00 87.81 233 ALA A N 1
ATOM 1780 C CA . ALA A 1 233 ? 16.816 -8.411 -28.967 1.00 87.81 233 ALA A CA 1
ATOM 1781 C C . ALA A 1 233 ? 16.989 -8.240 -30.483 1.00 87.81 233 ALA A C 1
ATOM 1783 O O . ALA A 1 233 ? 16.593 -7.221 -31.053 1.00 87.81 233 ALA A O 1
ATOM 1784 N N . ASP A 1 234 ? 17.599 -9.234 -31.122 1.00 69.94 234 ASP A N 1
ATOM 1785 C CA . ASP A 1 234 ? 17.897 -9.205 -32.548 1.00 69.94 234 ASP A CA 1
ATOM 1786 C C . ASP A 1 234 ? 16.605 -9.473 -33.344 1.00 69.94 234 ASP A C 1
ATOM 1788 O O . ASP A 1 234 ? 16.027 -10.560 -33.193 1.00 69.94 234 ASP A O 1
ATOM 1792 N N . PRO A 1 235 ? 16.102 -8.515 -34.150 1.00 61.88 235 PRO A N 1
ATOM 1793 C CA . PRO A 1 235 ? 14.843 -8.682 -34.877 1.00 61.88 235 PRO A CA 1
ATOM 1794 C C . PRO A 1 235 ? 14.887 -9.828 -35.903 1.00 61.88 235 PRO A C 1
ATOM 1796 O O . PRO A 1 235 ? 13.831 -10.357 -36.244 1.00 61.88 235 PRO A O 1
ATOM 1799 N N . ASP A 1 236 ? 16.081 -10.255 -36.326 1.00 54.97 236 ASP A N 1
ATOM 1800 C CA . ASP A 1 236 ? 16.288 -11.286 -37.353 1.00 54.97 236 ASP A CA 1
ATOM 1801 C C . ASP A 1 236 ? 16.453 -12.716 -36.791 1.00 54.97 236 ASP A C 1
ATOM 1803 O O . ASP A 1 236 ? 16.626 -13.666 -37.548 1.00 54.97 236 ASP A O 1
ATOM 1807 N N . SER A 1 237 ? 16.365 -12.915 -35.470 1.00 50.78 237 SER A N 1
ATOM 1808 C CA . SER A 1 237 ? 16.532 -14.242 -34.838 1.00 50.78 237 SER A CA 1
ATOM 1809 C C . SER A 1 237 ? 15.259 -15.108 -34.785 1.00 50.78 237 SER A C 1
ATOM 1811 O O . SER A 1 237 ? 15.293 -16.222 -34.262 1.00 50.78 237 SER A O 1
ATOM 1813 N N . ALA A 1 238 ? 14.136 -14.612 -35.317 1.00 46.28 238 ALA A N 1
ATOM 1814 C CA . ALA A 1 238 ? 12.824 -15.270 -35.281 1.00 46.28 238 ALA A CA 1
ATOM 1815 C C . ALA A 1 238 ? 12.239 -15.600 -36.674 1.00 46.28 238 ALA A C 1
ATOM 1817 O O . ALA A 1 238 ? 11.029 -15.819 -36.776 1.00 46.28 238 ALA A O 1
ATOM 1818 N N . ALA A 1 239 ? 13.067 -15.625 -37.725 1.00 37.78 239 ALA A N 1
ATOM 1819 C CA . ALA A 1 239 ? 12.676 -15.992 -39.092 1.00 37.78 239 ALA A CA 1
ATOM 1820 C C . ALA A 1 239 ? 13.217 -17.370 -39.503 1.00 37.78 239 ALA A C 1
ATOM 1822 O O . ALA A 1 239 ? 14.397 -17.659 -39.203 1.00 37.78 239 ALA A O 1
#

pLDDT: mean 86.22, std 11.25, range [37.78, 97.81]